Protein AF-A0A537AH79-F1 (afdb_monomer_lite)

Foldseek 3Di:
DDDDDDDDDDDDDDDDDDDDPDDDDDDDDDDDDDDDPDDDPPPPVVVVVVVVCLQPDDQAFPDWDKDWADWDKDFFDDDDDPVDPPDHGDIDTDDTKIKTKTAGPQAFPDADEAAAAPPDFLVLQAAFPVGGGGNRRLVSSVRHIYIRIGDHCQVVQLQVLLVDVPDQEEEAQLHLAAEDAVVLWDPAQLNDTHHHDHPSSLLSQQVHAYEYEYEDPQDPDQDPDSVSSSSVSSVVNLVSRQVRSVVSNHHYDYHYCVVVVHHDADSSCSRDPVVVVVVVVVVVVCVVSVNRHD

Radius of gyration: 27.21 Å; chains: 1; bounding box: 82×63×86 Å

Structure (mmCIF, N/CA/C/O backbone):
data_AF-A0A537AH79-F1
#
_entry.id   AF-A0A537AH79-F1
#
loop_
_atom_site.group_PDB
_atom_site.id
_atom_site.type_symbol
_atom_site.label_atom_id
_atom_site.label_alt_id
_atom_site.label_comp_id
_atom_site.label_asym_id
_atom_site.label_entity_id
_atom_site.label_seq_id
_atom_site.pdbx_PDB_ins_code
_atom_site.Cartn_x
_atom_site.Cartn_y
_atom_site.Cartn_z
_atom_site.occupancy
_atom_site.B_iso_or_equiv
_atom_site.auth_seq_id
_atom_site.auth_comp_id
_atom_site.auth_asym_id
_atom_site.auth_atom_id
_atom_site.pdbx_PDB_model_num
ATOM 1 N N . MET A 1 1 ? 52.117 -17.853 52.389 1.00 40.72 1 MET A N 1
ATOM 2 C CA . MET A 1 1 ? 51.030 -17.749 53.385 1.00 40.72 1 MET A CA 1
ATOM 3 C C . MET A 1 1 ? 49.789 -18.394 52.769 1.00 40.72 1 MET A C 1
ATOM 5 O O . MET A 1 1 ? 49.322 -17.914 51.754 1.00 40.72 1 MET A O 1
ATOM 9 N N . LYS A 1 2 ? 49.420 -19.566 53.304 1.00 35.53 2 LYS A N 1
ATOM 10 C CA . LYS A 1 2 ? 48.206 -20.398 53.140 1.00 35.53 2 LYS A CA 1
ATOM 11 C C . LYS A 1 2 ? 47.379 -20.344 51.831 1.00 35.53 2 LYS A C 1
ATOM 13 O O . LYS A 1 2 ? 46.556 -19.471 51.611 1.00 35.53 2 LYS A O 1
ATOM 18 N N . THR A 1 3 ? 47.569 -21.424 51.072 1.00 37.34 3 THR A N 1
ATOM 19 C CA . THR A 1 3 ? 46.638 -22.221 50.246 1.00 37.34 3 THR A CA 1
ATOM 20 C C . THR A 1 3 ? 45.149 -22.198 50.625 1.00 37.34 3 THR A C 1
ATOM 22 O O . THR A 1 3 ? 44.842 -22.332 51.808 1.00 37.34 3 THR A O 1
ATOM 25 N N . GLN A 1 4 ? 44.259 -22.292 49.623 1.00 33.06 4 GLN A N 1
ATOM 26 C CA . GLN A 1 4 ? 43.288 -23.400 49.520 1.00 33.06 4 GLN A CA 1
ATOM 27 C C . GLN A 1 4 ? 42.607 -23.470 48.138 1.00 33.06 4 GLN A C 1
ATOM 29 O O . GLN A 1 4 ? 41.953 -22.532 47.700 1.00 33.06 4 GLN A O 1
ATOM 34 N N . ALA A 1 5 ? 42.753 -24.629 47.492 1.00 40.84 5 ALA A N 1
ATOM 35 C CA . ALA A 1 5 ? 41.901 -25.125 46.418 1.00 40.84 5 ALA A CA 1
ATOM 36 C C . ALA A 1 5 ? 40.687 -25.859 47.018 1.00 40.84 5 ALA A C 1
ATOM 38 O O . ALA A 1 5 ? 40.823 -26.471 48.081 1.00 40.84 5 ALA A O 1
ATOM 39 N N . LYS A 1 6 ? 39.544 -25.863 46.320 1.00 33.12 6 LYS A N 1
ATOM 40 C CA . LYS A 1 6 ? 38.433 -26.812 46.523 1.00 33.12 6 LYS A CA 1
ATOM 41 C C . LYS A 1 6 ? 37.678 -27.088 45.200 1.00 33.12 6 LYS A C 1
ATOM 43 O O . LYS A 1 6 ? 37.819 -26.290 44.277 1.00 33.12 6 LYS A O 1
ATOM 48 N N . PRO A 1 7 ? 36.971 -28.233 45.091 1.00 41.91 7 PRO A N 1
ATOM 49 C CA . PRO A 1 7 ? 36.939 -29.075 43.889 1.00 41.91 7 PRO A CA 1
ATOM 50 C C . PRO A 1 7 ? 35.578 -29.144 43.164 1.00 41.91 7 PRO A C 1
ATOM 52 O O . PRO A 1 7 ? 34.571 -28.641 43.655 1.00 41.91 7 PRO A O 1
ATOM 55 N N . ASN A 1 8 ? 35.583 -29.838 42.017 1.00 39.75 8 ASN A N 1
ATOM 56 C CA . ASN A 1 8 ? 34.424 -30.319 41.251 1.00 39.75 8 ASN A CA 1
ATOM 57 C C . ASN A 1 8 ? 33.504 -31.260 42.056 1.00 39.75 8 ASN A C 1
ATOM 59 O O . ASN A 1 8 ? 34.002 -32.124 42.775 1.00 39.75 8 ASN A O 1
ATOM 63 N N . ALA A 1 9 ? 32.191 -31.159 41.817 1.00 33.62 9 ALA A N 1
ATOM 64 C CA . ALA A 1 9 ? 31.171 -32.212 41.958 1.00 33.62 9 ALA A CA 1
ATOM 65 C C . ALA A 1 9 ? 29.929 -31.744 41.166 1.00 33.62 9 ALA A C 1
ATOM 67 O O . ALA A 1 9 ? 29.438 -30.644 41.391 1.00 33.62 9 ALA A O 1
ATOM 68 N N . GLU A 1 10 ? 29.630 -32.353 40.022 1.00 31.19 10 GLU A N 1
ATOM 69 C CA . GLU A 1 10 ? 28.705 -33.483 39.827 1.00 31.19 10 GLU A CA 1
ATOM 70 C C . GLU A 1 10 ? 27.238 -33.078 39.619 1.00 31.19 10 GLU A C 1
ATOM 72 O O . GLU A 1 10 ? 26.646 -32.261 40.316 1.00 31.19 10 GLU A O 1
ATOM 77 N N . ASN A 1 11 ? 26.701 -33.685 38.569 1.00 38.31 11 ASN A N 1
ATOM 78 C CA . ASN A 1 11 ? 25.420 -33.485 37.926 1.00 38.31 11 ASN A CA 1
ATOM 79 C C . ASN A 1 11 ? 24.392 -34.447 38.546 1.00 38.31 11 ASN A C 1
ATOM 81 O O . ASN A 1 11 ? 24.652 -35.652 38.529 1.00 38.31 11 ASN A O 1
ATOM 85 N N . PRO A 1 12 ? 23.223 -33.993 39.025 1.00 33.44 12 PRO A N 1
ATOM 86 C CA . PRO A 1 12 ? 22.105 -34.884 39.273 1.00 33.44 12 PRO A CA 1
ATOM 87 C C . PRO A 1 12 ? 21.037 -34.722 38.190 1.00 33.44 12 PRO A C 1
ATOM 89 O O . PRO A 1 12 ? 20.344 -33.711 38.083 1.00 33.44 12 PRO A O 1
ATOM 92 N N . SER A 1 13 ? 20.891 -35.799 37.426 1.00 31.14 13 SER A N 1
ATOM 93 C CA . SER A 1 13 ? 19.677 -36.217 36.731 1.00 31.14 13 SER A CA 1
ATOM 94 C C . SER A 1 13 ? 18.391 -35.833 37.475 1.00 31.14 13 SER A C 1
ATOM 96 O O . SER A 1 13 ? 18.202 -36.238 38.623 1.00 31.14 13 SER A O 1
ATOM 98 N N . GLN A 1 14 ? 17.455 -35.169 36.797 1.00 33.34 14 GLN A N 1
ATOM 99 C CA . GLN A 1 14 ? 16.048 -35.182 37.197 1.00 33.34 14 GLN A CA 1
ATOM 100 C C . GLN A 1 14 ? 15.259 -36.035 36.206 1.00 33.34 14 GLN A C 1
ATOM 102 O O . GLN A 1 14 ? 15.030 -35.651 35.061 1.00 33.34 14 GLN A O 1
ATOM 107 N N . SER A 1 15 ? 14.883 -37.229 36.665 1.00 32.03 15 SER A N 1
ATOM 108 C CA . SER A 1 15 ? 13.872 -38.064 36.031 1.00 32.03 15 SER A CA 1
ATOM 109 C C . SER A 1 15 ? 12.476 -37.517 36.320 1.00 32.03 15 SER A C 1
ATOM 111 O O . SER A 1 15 ? 12.190 -37.051 37.421 1.00 32.03 15 SER A O 1
ATOM 113 N N . ALA A 1 16 ? 11.605 -37.657 35.328 1.00 30.44 16 ALA A N 1
ATOM 114 C CA . ALA A 1 16 ? 10.189 -37.338 35.350 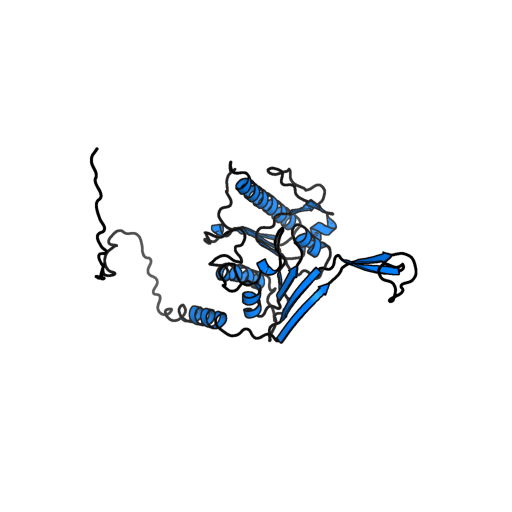1.00 30.44 16 ALA A CA 1
ATOM 115 C C . ALA A 1 16 ? 9.405 -37.955 36.527 1.00 30.44 16 ALA A C 1
ATOM 117 O O . ALA A 1 16 ? 9.601 -39.119 36.874 1.00 30.44 16 ALA A O 1
ATOM 118 N N . ALA A 1 17 ? 8.414 -37.212 37.029 1.00 31.06 17 ALA A N 1
ATOM 119 C CA . ALA A 1 17 ? 7.198 -37.777 37.607 1.00 31.06 17 ALA A CA 1
ATOM 120 C C . ALA A 1 17 ? 6.006 -36.825 37.388 1.00 31.06 17 ALA A C 1
ATOM 122 O O . ALA A 1 17 ? 6.066 -35.631 37.669 1.00 31.06 17 ALA A O 1
ATOM 123 N N . ASN A 1 18 ? 4.940 -37.398 36.835 1.00 31.20 18 ASN A N 1
ATOM 124 C CA . ASN A 1 18 ? 3.679 -36.797 36.411 1.00 31.20 18 ASN A CA 1
ATOM 125 C C . ASN A 1 18 ? 2.963 -35.973 37.496 1.00 31.20 18 ASN A C 1
ATOM 127 O O . ASN A 1 18 ? 2.709 -36.483 38.586 1.00 31.20 18 ASN A O 1
ATOM 131 N N . VAL A 1 19 ? 2.473 -34.780 37.139 1.00 32.94 19 VAL A N 1
ATOM 132 C CA . VAL A 1 19 ? 1.390 -34.102 37.873 1.00 32.94 19 VAL A CA 1
ATOM 133 C C . VAL A 1 19 ? 0.195 -33.934 36.934 1.00 32.94 19 VAL A C 1
ATOM 135 O O . VAL A 1 19 ? 0.298 -33.382 35.841 1.00 32.94 19 VAL A O 1
ATOM 138 N N . SER A 1 20 ? -0.929 -34.524 37.341 1.00 32.88 20 SER A N 1
ATOM 139 C CA . SER A 1 20 ? -2.109 -34.773 36.513 1.00 32.88 20 SER A CA 1
ATOM 140 C C . SER A 1 20 ? -2.986 -33.532 36.282 1.00 32.88 20 SER A C 1
ATOM 142 O O . SER A 1 20 ? -3.106 -32.668 37.148 1.00 32.88 20 SER A O 1
ATOM 144 N N . ARG A 1 21 ? -3.669 -33.503 35.128 1.00 37.28 21 ARG A N 1
ATOM 145 C CA . ARG A 1 21 ? -4.580 -32.455 34.614 1.00 37.28 21 ARG A CA 1
ATOM 146 C C . ARG A 1 21 ? -5.920 -32.300 35.366 1.00 37.28 21 ARG A C 1
ATOM 148 O O . ARG A 1 21 ? -6.952 -32.070 34.738 1.00 37.28 21 ARG A O 1
ATOM 155 N N . ARG A 1 22 ? -5.970 -32.426 36.691 1.00 34.22 22 ARG A N 1
ATOM 156 C CA . ARG A 1 22 ? -7.221 -32.209 37.442 1.00 34.22 22 ARG A CA 1
ATOM 157 C C . ARG A 1 22 ? -6.976 -31.437 38.726 1.00 34.22 22 ARG A C 1
ATOM 159 O O . ARG A 1 22 ? -6.442 -31.988 39.678 1.00 34.22 22 ARG A O 1
ATOM 166 N N . GLY A 1 23 ? -7.470 -30.202 38.756 1.00 31.69 23 GLY A N 1
ATOM 167 C CA . GLY A 1 23 ? -7.763 -29.517 40.009 1.00 31.69 23 GLY A CA 1
ATOM 168 C C . GLY A 1 23 ? -7.486 -28.024 39.996 1.00 31.69 23 GLY A C 1
ATOM 169 O O . GLY A 1 23 ? -6.555 -27.599 40.661 1.00 31.69 23 GLY A O 1
ATOM 170 N N . PHE A 1 24 ? -8.320 -27.236 39.312 1.00 28.02 24 PHE A N 1
ATOM 171 C CA . PHE A 1 24 ? -8.737 -25.936 39.846 1.00 28.02 24 PHE A CA 1
ATOM 172 C C . PHE A 1 24 ? -9.956 -25.420 39.076 1.00 28.02 24 PHE A C 1
ATOM 174 O O . PHE A 1 24 ? -9.828 -25.096 37.902 1.00 28.02 24 PHE A O 1
ATOM 181 N N . LEU A 1 25 ? -11.128 -25.424 39.721 1.00 28.59 25 LEU A N 1
ATOM 182 C CA . LEU A 1 25 ? -12.192 -24.408 39.649 1.00 28.59 25 LEU A CA 1
ATOM 183 C C . LEU A 1 25 ? -13.487 -24.991 40.234 1.00 28.59 25 LEU A C 1
ATOM 185 O O . LEU A 1 25 ? -14.174 -25.796 39.609 1.00 28.59 25 LEU A O 1
ATOM 189 N N . ALA A 1 26 ? -13.818 -24.552 41.447 1.00 27.95 26 ALA A N 1
ATOM 190 C CA . ALA A 1 26 ? -15.149 -24.661 42.021 1.00 27.95 26 ALA A CA 1
ATOM 191 C C . ALA A 1 26 ? -15.551 -23.290 42.584 1.00 27.95 26 ALA A C 1
ATOM 193 O O . ALA A 1 26 ? -14.798 -22.711 43.363 1.00 27.95 26 ALA A O 1
ATOM 194 N N . THR A 1 27 ? -16.766 -22.856 42.208 1.00 26.67 27 THR A N 1
ATOM 195 C CA . THR A 1 27 ? -17.640 -21.818 42.813 1.00 26.67 27 THR A CA 1
ATOM 196 C C . THR A 1 27 ? -17.126 -20.369 42.800 1.00 26.67 27 THR A C 1
ATOM 198 O O . THR A 1 27 ? -16.025 -20.103 43.247 1.00 26.67 27 THR A O 1
ATOM 201 N N . ALA A 1 28 ? -17.844 -19.346 42.328 1.00 26.83 28 ALA A N 1
ATOM 202 C CA . ALA A 1 28 ? -19.275 -19.096 42.083 1.00 26.83 28 ALA A CA 1
ATOM 203 C C . ALA A 1 28 ? -19.392 -18.097 40.898 1.00 26.83 28 ALA A C 1
ATOM 205 O O . ALA A 1 28 ? -18.427 -17.402 40.617 1.00 26.83 28 ALA A O 1
ATOM 206 N N . GLY A 1 29 ? -20.456 -17.919 40.116 1.00 26.03 29 GLY A N 1
ATOM 207 C CA . GLY A 1 29 ? -21.884 -18.206 40.212 1.00 26.03 29 GLY A CA 1
ATOM 208 C C . GLY A 1 29 ? -22.587 -17.020 39.524 1.00 26.03 29 GLY A C 1
ATOM 209 O O . GLY A 1 29 ? -22.443 -15.899 39.995 1.00 26.03 29 GLY A O 1
ATOM 210 N N . GLY A 1 30 ? -23.288 -17.228 38.399 1.00 26.75 30 GLY A N 1
ATOM 211 C CA . GLY A 1 30 ? -24.015 -16.137 37.728 1.00 26.75 30 GLY A CA 1
ATOM 212 C C . GLY A 1 30 ? -24.501 -16.418 36.301 1.00 26.75 30 GLY A C 1
ATOM 213 O O . GLY A 1 30 ? -23.845 -16.031 35.348 1.00 26.75 30 GLY A O 1
ATOM 214 N N . VAL A 1 31 ? -25.691 -17.025 36.205 1.00 26.00 31 VAL A N 1
ATOM 215 C CA . VAL A 1 31 ? -26.658 -17.020 35.080 1.00 26.00 31 VAL A CA 1
ATOM 216 C C . VAL A 1 31 ? -26.243 -17.709 33.767 1.00 26.00 31 VAL A C 1
ATOM 218 O O . VAL A 1 31 ? -25.659 -17.116 32.868 1.00 26.00 31 VAL A O 1
ATOM 221 N N . ALA A 1 32 ? -26.694 -18.958 33.613 1.00 25.09 32 ALA A N 1
ATOM 222 C CA . ALA A 1 32 ? -26.842 -19.623 32.322 1.00 25.09 32 ALA A CA 1
ATOM 223 C C . ALA A 1 32 ? -28.297 -19.486 31.843 1.00 25.09 32 ALA A C 1
ATOM 225 O O . ALA A 1 32 ? -29.216 -19.972 32.502 1.00 25.09 32 ALA A O 1
ATOM 226 N N . VAL A 1 33 ? -28.505 -18.855 30.686 1.00 28.09 33 VAL A N 1
ATOM 227 C CA . VAL A 1 33 ? -29.720 -19.036 29.882 1.00 28.09 33 VAL A CA 1
ATOM 228 C C . VAL A 1 33 ? -29.445 -20.212 28.952 1.00 28.09 33 VAL A C 1
ATOM 230 O O . VAL A 1 33 ? -28.621 -20.119 28.046 1.00 28.09 33 VAL A O 1
ATOM 233 N N . ALA A 1 34 ? -30.089 -21.345 29.216 1.00 27.34 34 ALA A N 1
ATOM 234 C CA . ALA A 1 34 ? -30.014 -22.522 28.365 1.00 27.34 34 ALA A CA 1
ATOM 235 C C . ALA A 1 34 ? -31.011 -22.380 27.206 1.00 27.34 34 ALA A C 1
ATOM 237 O O . ALA A 1 34 ? -32.221 -22.412 27.418 1.00 27.34 34 ALA A O 1
ATOM 238 N N . MET A 1 35 ? -30.502 -22.258 25.980 1.00 31.23 35 MET A N 1
ATOM 239 C CA . MET A 1 35 ? -31.239 -22.656 24.778 1.00 31.23 35 MET A CA 1
ATOM 240 C C . MET A 1 35 ? -30.766 -24.056 24.368 1.00 31.23 35 MET A C 1
ATOM 242 O O . MET A 1 35 ? -29.567 -24.336 24.469 1.00 31.23 35 MET A O 1
ATOM 246 N N . PRO A 1 36 ? -31.657 -24.962 23.933 1.00 32.47 36 PRO A N 1
ATOM 247 C CA . PRO A 1 36 ? -31.259 -26.307 23.556 1.00 32.47 36 PRO A CA 1
ATOM 248 C C . PRO A 1 36 ? -30.534 -26.252 22.206 1.00 32.47 36 PRO A C 1
ATOM 250 O O . PRO A 1 36 ? -31.161 -26.252 21.153 1.00 32.47 36 PRO A O 1
ATOM 253 N N . PHE A 1 37 ? -29.201 -26.222 22.226 1.00 31.09 37 PHE A N 1
ATOM 254 C CA . PHE A 1 37 ? -28.401 -26.552 21.048 1.00 31.09 37 PHE A CA 1
ATOM 255 C C . PHE A 1 37 ? -28.420 -28.072 20.858 1.00 31.09 37 PHE A C 1
ATOM 257 O O . PHE A 1 37 ? -27.568 -28.805 21.361 1.00 31.09 37 PHE A O 1
ATOM 264 N N . VAL A 1 38 ? -29.426 -28.554 20.132 1.00 38.38 38 VAL A N 1
ATOM 265 C CA . VAL A 1 38 ? -29.338 -29.826 19.415 1.00 38.38 38 VAL A CA 1
ATOM 266 C C . VAL A 1 38 ? -28.754 -29.505 18.041 1.00 38.38 38 VAL A C 1
ATOM 268 O O . VAL A 1 38 ? -29.394 -28.832 17.244 1.00 38.38 38 VAL A O 1
ATOM 271 N N . GLY A 1 39 ? -27.537 -29.989 17.783 1.00 37.69 39 GLY A N 1
ATOM 272 C CA . GLY A 1 39 ? -26.979 -30.086 16.431 1.00 37.69 39 GLY A CA 1
ATOM 273 C C . GLY A 1 39 ? -26.038 -28.962 15.994 1.00 37.69 39 GLY A C 1
ATOM 274 O O . GLY A 1 39 ? -26.346 -28.239 15.061 1.00 37.69 39 GLY A O 1
ATOM 275 N N . MET A 1 40 ? -24.854 -28.854 16.604 1.00 36.75 40 MET A N 1
ATOM 276 C CA . MET A 1 40 ? -23.679 -28.272 15.932 1.00 36.75 40 MET A CA 1
ATOM 277 C C . MET A 1 40 ? -22.401 -28.699 16.666 1.00 36.75 40 MET A C 1
ATOM 279 O O . MET A 1 40 ? -21.827 -27.957 17.456 1.00 36.75 40 MET A O 1
ATOM 283 N N . ARG A 1 41 ? -21.981 -29.954 16.481 1.00 37.53 41 ARG A N 1
ATOM 284 C CA . ARG A 1 41 ? -20.663 -30.427 16.947 1.00 37.53 41 ARG A CA 1
ATOM 285 C C . ARG A 1 41 ? -19.730 -30.886 15.827 1.00 37.53 41 ARG A C 1
ATOM 287 O O . ARG A 1 41 ? -18.560 -31.103 16.106 1.00 37.53 41 ARG A O 1
ATOM 294 N N . ASP A 1 42 ? -20.202 -30.880 14.582 1.00 36.34 42 ASP A N 1
ATOM 295 C CA . ASP A 1 42 ? -19.412 -31.324 13.426 1.00 36.34 42 ASP A CA 1
ATOM 296 C C . ASP A 1 42 ? -18.896 -30.171 12.537 1.00 36.34 42 ASP A C 1
ATOM 298 O O . ASP A 1 42 ? -18.171 -30.414 11.581 1.00 36.34 42 ASP A O 1
ATOM 302 N N . GLY A 1 43 ? -19.212 -28.905 12.852 1.00 32.88 43 GLY A N 1
ATOM 303 C CA . GLY A 1 43 ? -18.808 -27.748 12.032 1.00 32.88 43 GLY A CA 1
ATOM 304 C C . GLY A 1 43 ? -17.385 -27.232 12.292 1.00 32.88 43 GLY A C 1
ATOM 305 O O . GLY A 1 43 ? -16.641 -26.977 11.354 1.00 32.88 43 GLY A O 1
ATOM 306 N N . LEU A 1 44 ? -16.967 -27.144 13.559 1.00 36.28 44 LEU A N 1
ATOM 307 C CA . LEU A 1 44 ? -15.731 -26.438 13.950 1.00 36.28 44 LEU A CA 1
ATOM 308 C C . LEU A 1 44 ? -14.431 -27.229 13.704 1.00 36.28 44 LEU A C 1
ATOM 310 O O . LEU A 1 44 ? -13.343 -26.659 13.723 1.00 36.28 44 LEU A O 1
ATOM 314 N N . ALA A 1 45 ? -14.522 -28.542 13.485 1.00 37.06 45 ALA A N 1
ATOM 315 C CA . ALA A 1 45 ? -13.358 -29.375 13.179 1.00 37.06 45 ALA A CA 1
ATOM 316 C C . ALA A 1 45 ? -13.059 -29.456 11.670 1.00 37.06 45 ALA A C 1
ATOM 318 O O . ALA A 1 45 ? -11.936 -29.779 11.298 1.00 37.06 45 ALA A O 1
ATOM 319 N N . SER A 1 46 ? -14.039 -29.168 10.803 1.00 34.31 46 SER A N 1
ATOM 320 C CA . SER A 1 46 ? -13.886 -29.323 9.347 1.00 34.31 46 SER A CA 1
ATOM 321 C C . SER A 1 46 ? -13.248 -28.113 8.655 1.00 34.31 46 SER A C 1
ATOM 323 O O . SER A 1 46 ? -12.553 -28.292 7.658 1.00 34.31 46 SER A O 1
ATOM 325 N N . GLU A 1 47 ? -13.420 -26.902 9.198 1.00 40.75 47 GLU A N 1
ATOM 326 C CA . GLU A 1 47 ? -12.784 -25.688 8.659 1.00 40.75 47 GLU A CA 1
ATOM 327 C C . GLU A 1 47 ? -11.267 -25.690 8.912 1.00 40.75 47 GLU A C 1
ATOM 329 O O . GLU A 1 47 ? -10.495 -25.513 7.973 1.00 40.75 47 GLU A O 1
ATOM 334 N N . ASN A 1 48 ? -10.832 -26.045 10.129 1.00 43.22 48 ASN A N 1
ATOM 335 C CA . ASN A 1 48 ? -9.410 -26.081 10.504 1.00 43.22 48 ASN A CA 1
ATOM 336 C C . ASN A 1 48 ? -8.585 -27.114 9.707 1.00 43.22 48 ASN A C 1
ATOM 338 O O . ASN A 1 48 ? -7.439 -26.858 9.355 1.00 43.22 48 ASN A O 1
ATOM 342 N N . LEU A 1 49 ? -9.159 -28.278 9.373 1.00 42.94 49 LEU A N 1
ATOM 343 C CA . LEU A 1 49 ? -8.450 -29.302 8.589 1.00 42.94 49 LEU A CA 1
ATOM 344 C C . LEU A 1 49 ? -8.227 -28.884 7.127 1.00 42.94 49 LEU A C 1
ATOM 346 O O . LEU A 1 49 ? -7.259 -29.323 6.507 1.00 42.94 49 LEU A O 1
ATOM 350 N N . ASN A 1 50 ? -9.114 -28.053 6.573 1.00 50.69 50 ASN A N 1
ATOM 351 C CA . ASN A 1 50 ? -9.000 -27.567 5.199 1.00 50.69 50 ASN A CA 1
ATOM 352 C C . ASN A 1 50 ? -8.004 -26.407 5.072 1.00 50.69 50 ASN A C 1
ATOM 354 O O . ASN A 1 50 ? -7.345 -26.306 4.038 1.00 50.69 50 ASN A O 1
ATOM 358 N N . GLU A 1 51 ? -7.862 -25.561 6.096 1.00 52.22 51 GLU A N 1
ATOM 359 C CA . GLU A 1 51 ? -6.847 -24.498 6.121 1.00 52.22 51 GLU A CA 1
ATOM 360 C C . GLU A 1 51 ? -5.429 -25.069 6.265 1.00 52.22 51 GLU A C 1
ATOM 362 O O . GLU A 1 51 ? -4.589 -24.801 5.402 1.00 52.22 51 GLU A O 1
ATOM 367 N N . ASP A 1 52 ? -5.193 -25.965 7.231 1.00 51.78 52 ASP A N 1
ATOM 368 C CA . ASP A 1 52 ? -3.891 -26.634 7.424 1.00 51.78 52 ASP A CA 1
ATOM 369 C C . ASP A 1 52 ? -3.452 -27.437 6.179 1.00 51.78 52 ASP A C 1
ATOM 371 O O . ASP A 1 52 ? -2.276 -27.462 5.789 1.00 51.78 52 ASP A O 1
ATOM 375 N N . ALA A 1 53 ? -4.403 -28.090 5.499 1.00 54.91 53 ALA A N 1
ATOM 376 C CA . ALA A 1 53 ? -4.136 -28.808 4.253 1.00 54.91 53 ALA A CA 1
ATOM 377 C C . ALA A 1 53 ? -3.779 -27.859 3.094 1.00 54.91 53 ALA A C 1
ATOM 379 O O . ALA A 1 53 ? -2.975 -28.211 2.227 1.00 54.91 53 ALA A O 1
ATOM 380 N N . ARG A 1 54 ? -4.348 -26.648 3.068 1.00 60.84 54 ARG A N 1
ATOM 381 C CA . ARG A 1 54 ? -4.093 -25.647 2.021 1.00 60.84 54 ARG A CA 1
ATOM 382 C C . ARG A 1 54 ? -2.770 -24.911 2.236 1.00 60.84 54 ARG A C 1
ATOM 384 O O . ARG A 1 54 ? -2.112 -24.576 1.248 1.00 60.84 54 ARG A O 1
ATOM 391 N N . GLU A 1 55 ? -2.351 -24.716 3.485 1.00 64.81 55 GLU A N 1
ATOM 392 C CA . GLU A 1 55 ? -1.027 -24.177 3.832 1.00 64.81 55 GLU A CA 1
ATOM 393 C C . GLU A 1 55 ? 0.108 -25.166 3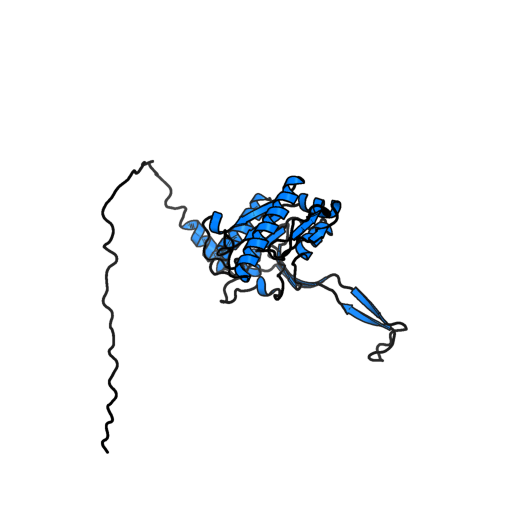.525 1.00 64.81 55 GLU A C 1
ATOM 395 O O . GLU A 1 55 ? 1.174 -24.767 3.059 1.00 64.81 55 GLU A O 1
ATOM 400 N N . SER A 1 56 ? -0.131 -26.470 3.690 1.00 70.62 56 SER A N 1
ATOM 401 C CA . SER A 1 56 ? 0.874 -27.517 3.433 1.00 70.62 56 SER A CA 1
ATOM 402 C C . SER A 1 56 ? 0.923 -28.030 1.983 1.00 70.62 56 SER A C 1
ATOM 404 O O . SER A 1 56 ? 1.890 -28.692 1.596 1.00 70.62 56 SER A O 1
ATOM 406 N N . ALA A 1 57 ? -0.078 -27.719 1.153 1.00 83.81 57 ALA A N 1
ATOM 407 C CA . ALA A 1 57 ? -0.118 -28.144 -0.247 1.00 83.81 57 ALA A CA 1
ATOM 408 C C . ALA A 1 57 ? 0.989 -27.488 -1.107 1.00 83.81 57 ALA A C 1
ATOM 410 O O . ALA A 1 57 ? 1.422 -26.367 -0.822 1.00 83.81 57 ALA A O 1
ATOM 411 N N . PRO A 1 58 ? 1.433 -28.117 -2.211 1.00 91.31 58 PRO A N 1
ATOM 412 C CA . PRO A 1 58 ? 2.287 -27.451 -3.192 1.00 91.31 58 PRO A CA 1
ATOM 413 C C . PRO A 1 58 ? 1.607 -26.222 -3.816 1.00 91.31 58 PRO A C 1
ATOM 415 O O . PRO A 1 58 ? 0.420 -26.249 -4.137 1.00 91.31 58 PRO A O 1
ATOM 418 N N . LEU A 1 59 ? 2.380 -25.161 -4.048 1.00 92.81 59 LEU A N 1
ATOM 419 C CA . LEU A 1 59 ? 1.940 -23.960 -4.760 1.00 92.81 59 LEU A CA 1
ATOM 420 C C . LEU A 1 59 ? 2.020 -24.180 -6.278 1.00 92.81 59 LEU A C 1
ATOM 422 O O . LEU A 1 59 ? 3.110 -24.260 -6.845 1.00 92.81 59 LEU A O 1
ATOM 426 N N . ALA A 1 60 ? 0.867 -24.278 -6.940 1.00 93.44 60 ALA A N 1
ATOM 427 C CA . ALA A 1 60 ? 0.789 -24.400 -8.393 1.00 93.44 60 ALA A CA 1
ATOM 428 C C . ALA A 1 60 ? 0.770 -23.015 -9.062 1.00 93.44 60 ALA A C 1
ATOM 430 O O . ALA A 1 60 ? -0.105 -22.193 -8.796 1.00 93.44 60 ALA A O 1
ATOM 431 N N . ILE A 1 61 ? 1.731 -22.769 -9.954 1.00 98.06 61 ILE A N 1
ATOM 432 C CA . ILE A 1 61 ? 1.949 -21.465 -10.590 1.00 98.06 61 ILE A CA 1
ATOM 433 C C . ILE A 1 61 ? 1.793 -21.616 -12.101 1.00 98.06 61 ILE A C 1
ATOM 435 O O . ILE A 1 61 ? 2.567 -22.334 -12.733 1.00 98.06 61 ILE A O 1
ATOM 439 N N . ALA A 1 62 ? 0.816 -20.920 -12.686 1.00 98.31 62 ALA A N 1
ATOM 440 C CA . ALA A 1 62 ? 0.616 -20.894 -14.135 1.00 98.31 62 ALA A CA 1
ATOM 441 C C . ALA A 1 62 ? 1.740 -20.133 -14.842 1.00 98.31 62 ALA A C 1
ATOM 443 O O . ALA A 1 62 ? 2.222 -20.543 -15.898 1.00 98.31 62 ALA A O 1
ATOM 444 N N . ARG A 1 63 ? 2.144 -18.992 -14.271 1.00 98.56 63 ARG A N 1
ATOM 445 C CA . ARG A 1 63 ? 3.190 -18.137 -14.835 1.00 98.56 63 ARG A CA 1
ATOM 446 C C . ARG A 1 63 ? 3.907 -17.368 -13.738 1.00 98.56 63 ARG A C 1
ATOM 448 O O . ARG A 1 63 ? 3.277 -16.873 -12.810 1.00 98.56 63 ARG A O 1
ATOM 455 N N . GLN A 1 64 ? 5.214 -17.206 -13.885 1.00 98.75 64 GLN A N 1
ATOM 456 C CA . GLN A 1 64 ? 6.017 -16.341 -13.028 1.00 98.75 64 GLN A CA 1
ATOM 457 C C . GLN A 1 64 ? 7.134 -15.680 -13.822 1.00 98.75 64 GLN A C 1
ATOM 459 O O . GLN A 1 64 ? 7.537 -16.182 -14.873 1.00 98.75 64 GLN A O 1
ATOM 464 N N . GLY A 1 65 ? 7.639 -14.566 -13.310 1.00 98.56 65 GLY A N 1
ATOM 465 C CA . GLY A 1 65 ? 8.764 -13.861 -13.905 1.00 98.56 65 GLY A CA 1
ATOM 466 C C . GLY A 1 65 ? 8.995 -12.511 -13.248 1.00 98.56 65 GLY A C 1
ATOM 467 O O . GLY A 1 65 ? 8.462 -12.219 -12.177 1.00 98.56 65 GLY A O 1
ATOM 468 N N . SER A 1 66 ? 9.778 -11.675 -13.915 1.00 98.44 66 SER A N 1
ATOM 469 C CA . SER A 1 66 ? 10.016 -10.300 -13.502 1.00 98.44 66 SER A CA 1
ATOM 470 C C . SER A 1 66 ? 10.175 -9.379 -14.706 1.00 98.44 66 SER A C 1
ATOM 472 O O . SER A 1 66 ? 10.447 -9.829 -15.821 1.00 98.44 66 SER A O 1
ATOM 474 N N . PHE A 1 67 ? 9.955 -8.087 -14.487 1.00 97.38 67 PHE A N 1
ATOM 475 C CA . PHE A 1 67 ? 10.160 -7.044 -15.487 1.00 97.38 67 PHE A CA 1
ATOM 476 C C . PHE A 1 67 ? 10.448 -5.697 -14.818 1.00 97.38 67 PHE A C 1
ATOM 478 O O . PHE A 1 67 ? 10.127 -5.477 -13.649 1.00 97.38 67 PHE A O 1
ATOM 485 N N . ALA A 1 68 ? 11.046 -4.787 -15.585 1.00 95.75 68 ALA A N 1
ATOM 486 C CA . ALA A 1 68 ? 11.126 -3.372 -15.251 1.00 95.75 68 ALA A CA 1
ATOM 487 C C . ALA A 1 68 ? 9.979 -2.619 -15.946 1.00 95.75 68 ALA A C 1
ATOM 489 O O . ALA A 1 68 ? 9.635 -2.937 -17.086 1.00 95.75 68 ALA A O 1
ATOM 490 N N . SER A 1 69 ? 9.386 -1.636 -15.271 1.00 92.19 69 SER A N 1
ATOM 491 C CA . SER A 1 69 ? 8.292 -0.815 -15.798 1.00 92.19 69 SER A CA 1
ATOM 492 C C . SER A 1 69 ? 8.539 0.669 -15.551 1.00 92.19 69 SER A C 1
ATOM 494 O O . SER A 1 69 ? 9.073 1.062 -14.513 1.00 92.19 69 SER A O 1
ATOM 496 N N . GLY A 1 70 ? 8.127 1.500 -16.507 1.00 92.06 70 GLY A N 1
ATOM 497 C CA . GLY A 1 70 ? 8.404 2.932 -16.496 1.00 92.06 70 GLY A CA 1
ATOM 498 C C . GLY A 1 70 ? 9.885 3.232 -16.727 1.00 92.06 70 GLY A C 1
ATOM 499 O O . GLY A 1 70 ? 10.562 2.539 -17.485 1.00 92.06 70 GLY A O 1
ATOM 500 N N . GLY A 1 71 ? 10.373 4.272 -16.061 1.00 92.19 71 GLY A N 1
ATOM 501 C CA . GLY A 1 71 ? 11.740 4.752 -16.201 1.00 92.19 71 GLY A CA 1
ATOM 502 C C . GLY A 1 71 ? 11.919 5.858 -17.232 1.00 92.19 71 GLY A C 1
ATOM 503 O O . GLY A 1 71 ? 11.020 6.190 -18.007 1.00 92.19 71 GLY A O 1
ATOM 504 N N . SER A 1 72 ? 13.104 6.452 -17.194 1.00 94.81 72 SER A N 1
ATOM 505 C CA . SER A 1 72 ? 13.537 7.538 -18.063 1.00 94.81 72 SER A CA 1
ATOM 506 C C . SER A 1 72 ? 14.797 7.126 -18.824 1.00 94.81 72 SER A C 1
ATOM 508 O O . SER A 1 72 ? 15.554 6.246 -18.397 1.00 94.81 72 SER A O 1
ATOM 510 N N . VAL A 1 73 ? 15.010 7.750 -19.985 1.00 95.94 73 VAL A N 1
ATOM 511 C CA . VAL A 1 73 ? 16.227 7.568 -20.778 1.00 95.94 73 VAL A CA 1
ATOM 512 C C . VAL A 1 73 ? 16.880 8.923 -20.980 1.00 95.94 73 VAL A C 1
ATOM 514 O O . VAL A 1 73 ? 16.311 9.806 -21.624 1.00 95.94 73 VAL A O 1
ATOM 517 N N . LEU A 1 74 ? 18.088 9.082 -20.447 1.00 94.31 74 LEU A N 1
ATOM 518 C CA . LEU A 1 74 ? 18.936 10.234 -20.736 1.00 94.31 74 LEU A CA 1
ATOM 519 C C . LEU A 1 74 ? 19.869 9.880 -21.889 1.00 94.31 74 LEU A C 1
ATOM 521 O O . LEU A 1 74 ? 20.449 8.799 -21.897 1.00 94.31 74 LEU A O 1
ATOM 525 N N . THR A 1 75 ? 20.018 10.788 -22.852 1.00 95.50 75 THR A N 1
ATOM 526 C CA . THR A 1 75 ? 20.885 10.593 -24.023 1.00 95.50 75 THR A CA 1
ATOM 527 C C . THR A 1 75 ? 21.940 11.690 -24.066 1.00 95.50 75 THR A C 1
ATOM 529 O O . THR A 1 75 ? 21.596 12.873 -24.007 1.00 95.50 75 THR A O 1
ATOM 532 N N . SER A 1 76 ? 23.220 11.322 -24.160 1.00 94.12 76 SER A N 1
ATOM 533 C CA . SER A 1 76 ? 24.294 12.300 -24.342 1.00 94.12 76 SER A CA 1
ATOM 534 C C . SER A 1 76 ? 24.316 12.827 -25.786 1.00 94.12 76 SER A C 1
ATOM 536 O O . SER A 1 76 ? 23.978 12.088 -26.712 1.00 94.12 76 SER A O 1
ATOM 538 N N . PRO A 1 77 ? 24.703 14.093 -26.027 1.00 96.00 77 PRO A N 1
ATOM 539 C CA . PRO A 1 77 ? 24.762 14.636 -27.382 1.00 96.00 77 PRO A CA 1
ATOM 540 C C . PRO A 1 77 ? 25.701 13.855 -28.317 1.00 96.00 77 PRO A C 1
ATOM 542 O O . PRO A 1 77 ? 26.727 13.321 -27.892 1.00 96.00 77 PRO A O 1
ATOM 545 N N . GLY A 1 78 ? 25.378 13.861 -29.613 1.00 95.25 78 GLY A N 1
ATOM 546 C CA . GLY A 1 78 ? 26.181 13.273 -30.690 1.00 95.25 78 GLY A CA 1
ATOM 547 C C . GLY A 1 78 ? 25.688 11.898 -31.154 1.00 95.25 78 GLY A C 1
ATOM 548 O O . GLY A 1 78 ? 24.543 11.526 -30.914 1.00 95.25 78 GLY A O 1
ATOM 549 N N . THR A 1 79 ? 26.532 11.163 -31.881 1.00 95.38 79 THR A N 1
ATOM 550 C CA . THR A 1 79 ? 26.152 9.904 -32.544 1.00 95.38 79 THR A CA 1
ATOM 551 C C . THR A 1 79 ? 26.786 8.715 -31.838 1.00 95.38 79 THR A C 1
ATOM 553 O O . THR A 1 79 ? 28.007 8.660 -31.696 1.00 95.38 79 THR A O 1
ATOM 556 N N . PHE A 1 80 ? 25.949 7.758 -31.434 1.00 95.12 80 PHE A N 1
ATOM 557 C CA . PHE A 1 80 ? 26.386 6.533 -30.776 1.00 95.12 80 PHE A CA 1
ATOM 558 C C . PHE A 1 80 ? 27.340 5.729 -31.663 1.00 95.12 80 PHE A C 1
ATOM 560 O O . PHE A 1 80 ? 27.052 5.467 -32.833 1.00 95.12 80 PHE A O 1
ATOM 567 N N . ASN A 1 81 ? 28.454 5.292 -31.079 1.00 93.25 81 ASN A N 1
ATOM 568 C CA . ASN A 1 81 ? 29.377 4.348 -31.691 1.00 93.25 81 ASN A CA 1
ATOM 569 C C . ASN A 1 81 ? 29.572 3.155 -30.737 1.00 93.25 81 ASN A C 1
ATOM 571 O O . ASN A 1 81 ? 30.189 3.334 -29.684 1.00 93.25 81 ASN A O 1
ATOM 575 N N . PRO A 1 82 ? 29.103 1.941 -31.092 1.00 92.12 82 PRO A N 1
ATOM 576 C CA . PRO A 1 82 ? 29.170 0.773 -30.208 1.00 92.12 82 PRO A CA 1
ATOM 577 C C . PRO A 1 82 ? 30.600 0.296 -29.926 1.00 92.12 82 PRO A C 1
ATOM 579 O O . PRO A 1 82 ? 30.809 -0.501 -29.015 1.00 92.12 82 PRO A O 1
ATOM 582 N N . PHE A 1 83 ? 31.590 0.773 -30.684 1.00 94.12 83 PHE A N 1
ATOM 583 C CA . PHE A 1 83 ? 32.996 0.411 -30.514 1.00 94.12 83 PHE A CA 1
ATOM 584 C C . PHE A 1 83 ? 33.774 1.387 -29.615 1.00 94.12 83 PHE A C 1
ATOM 586 O O . PHE A 1 83 ? 34.960 1.172 -29.375 1.00 94.12 83 PHE A O 1
ATOM 593 N N . VAL A 1 84 ? 33.138 2.455 -29.112 1.00 88.56 84 VAL A N 1
ATOM 594 C CA . VAL A 1 84 ? 33.771 3.461 -28.243 1.00 88.56 84 VAL A CA 1
ATOM 595 C C . VAL A 1 84 ? 33.064 3.502 -26.890 1.00 88.56 84 VAL A C 1
ATOM 597 O O . VAL A 1 84 ? 31.944 3.999 -26.770 1.00 88.56 84 VAL A O 1
ATOM 600 N N . ASN A 1 85 ? 33.739 3.015 -25.847 1.00 88.31 85 ASN A N 1
ATOM 601 C CA . ASN A 1 85 ? 33.223 3.071 -24.481 1.00 88.31 85 ASN A CA 1
ATOM 602 C C . ASN A 1 85 ? 33.238 4.524 -23.962 1.00 88.31 85 ASN A C 1
ATOM 604 O O . ASN A 1 85 ? 34.269 5.192 -24.034 1.00 88.31 85 ASN A O 1
ATOM 608 N N . GLY A 1 86 ? 32.097 5.021 -23.471 1.00 85.94 86 GLY A N 1
ATOM 609 C CA . GLY A 1 86 ? 31.961 6.388 -22.944 1.00 85.94 86 GLY A CA 1
ATOM 610 C C . GLY A 1 86 ? 31.947 7.509 -23.997 1.00 85.94 86 GLY A C 1
ATOM 611 O O . GLY A 1 86 ? 32.173 8.664 -23.650 1.00 85.94 86 GLY A O 1
ATOM 612 N N . GLY A 1 87 ? 31.714 7.184 -25.276 1.00 88.62 87 GLY A N 1
ATOM 613 C CA . GLY A 1 87 ? 31.644 8.162 -26.373 1.00 88.62 87 GLY A CA 1
ATOM 614 C C . GLY A 1 87 ? 30.381 9.052 -26.387 1.00 88.62 87 GLY A C 1
ATOM 615 O O . GLY A 1 87 ? 29.559 8.993 -25.475 1.00 88.62 87 GLY A O 1
ATOM 616 N N . PRO A 1 88 ? 30.193 9.889 -27.422 1.00 93.12 88 PRO A N 1
ATOM 617 C CA . PRO A 1 88 ? 28.947 10.632 -27.638 1.00 93.12 88 PRO A CA 1
ATOM 618 C C . PRO A 1 88 ? 27.761 9.708 -27.980 1.00 93.12 88 PRO A C 1
ATOM 620 O O . PRO A 1 88 ? 27.955 8.565 -28.397 1.00 93.12 88 PRO A O 1
ATOM 623 N N . GLY A 1 89 ? 26.530 10.205 -27.828 1.00 94.81 89 GLY A N 1
ATOM 624 C CA . GLY A 1 89 ? 25.302 9.466 -28.159 1.00 94.81 89 GLY A CA 1
ATOM 625 C C . GLY A 1 89 ? 24.958 8.294 -27.227 1.00 94.81 89 GLY A C 1
ATOM 626 O O . GLY A 1 89 ? 24.166 7.435 -27.601 1.00 94.81 89 GLY A O 1
ATOM 627 N N . GLN A 1 90 ? 25.566 8.216 -26.043 1.00 94.19 90 GLN A N 1
ATOM 628 C CA . GLN A 1 90 ? 25.324 7.154 -25.057 1.00 94.19 90 GLN A CA 1
ATOM 629 C C . GLN A 1 90 ? 23.979 7.351 -24.363 1.00 94.19 90 GLN A C 1
ATOM 631 O O . GLN A 1 90 ? 23.555 8.489 -24.142 1.00 94.19 90 GLN A O 1
ATOM 636 N N . THR A 1 91 ? 23.341 6.253 -23.961 1.00 94.50 91 THR A N 1
ATOM 637 C CA . THR A 1 91 ? 22.076 6.288 -23.222 1.00 94.50 91 THR A CA 1
ATOM 638 C C . THR A 1 91 ? 22.221 5.738 -21.806 1.00 94.50 91 THR A C 1
ATOM 640 O O . THR A 1 91 ? 22.939 4.771 -21.557 1.00 94.50 91 THR A O 1
ATOM 643 N N . LEU A 1 92 ? 21.505 6.354 -20.866 1.00 92.81 92 LEU A N 1
ATOM 644 C CA . LEU A 1 92 ? 21.371 5.904 -19.485 1.00 92.81 92 LEU A CA 1
ATOM 645 C C . LEU A 1 92 ? 19.893 5.636 -19.200 1.00 92.81 92 LEU A C 1
ATOM 647 O O . LEU A 1 92 ? 19.074 6.546 -19.304 1.00 92.81 92 LEU A O 1
ATOM 651 N N . HIS A 1 93 ? 19.572 4.394 -18.839 1.00 95.12 93 HIS A N 1
ATOM 652 C CA . HIS A 1 93 ? 18.216 3.951 -18.520 1.00 95.12 93 HIS A CA 1
ATOM 653 C C . HIS A 1 93 ? 18.062 3.866 -16.997 1.00 95.12 93 HIS A C 1
ATOM 655 O O . HIS A 1 93 ? 18.720 3.046 -16.356 1.00 95.12 93 HIS A O 1
ATOM 661 N N . GLY A 1 94 ? 17.210 4.713 -16.422 1.00 92.50 94 GLY A N 1
ATOM 662 C CA . GLY A 1 94 ? 17.017 4.841 -14.973 1.00 92.50 94 GLY A CA 1
ATOM 663 C C . GLY A 1 94 ? 15.544 4.939 -14.584 1.00 92.50 94 GLY A C 1
ATOM 664 O O . GLY A 1 94 ? 14.668 4.792 -15.430 1.00 92.50 94 GLY A O 1
ATOM 665 N N . ASP A 1 95 ? 15.273 5.164 -13.299 1.00 91.69 95 ASP A N 1
ATOM 666 C CA . ASP A 1 95 ? 13.946 5.462 -12.723 1.00 91.69 95 ASP A CA 1
ATOM 667 C C . ASP A 1 95 ? 12.839 4.409 -12.931 1.00 91.69 95 ASP A C 1
ATOM 669 O O . ASP A 1 95 ? 11.662 4.680 -12.685 1.00 91.69 95 ASP A O 1
ATOM 673 N N . HIS A 1 96 ? 13.180 3.212 -13.407 1.00 93.12 96 HIS A N 1
ATOM 674 C CA . HIS A 1 96 ? 12.216 2.136 -13.600 1.00 93.12 96 HIS A CA 1
ATOM 675 C C . HIS A 1 96 ? 11.890 1.445 -12.274 1.00 93.12 96 HIS A C 1
ATOM 677 O O . HIS A 1 96 ? 12.747 1.265 -11.409 1.00 93.12 96 HIS A O 1
ATOM 683 N N . CYS A 1 97 ? 10.644 1.001 -12.139 1.00 93.06 97 CYS A N 1
ATOM 684 C CA . CYS A 1 97 ? 10.215 0.137 -11.050 1.00 93.06 97 CYS A CA 1
ATOM 685 C C . CYS A 1 97 ? 10.463 -1.325 -11.437 1.00 93.06 97 CYS A C 1
ATOM 687 O O . CYS A 1 97 ? 10.058 -1.757 -12.518 1.00 93.06 97 CYS A O 1
ATOM 689 N N . TYR A 1 98 ? 11.104 -2.097 -10.561 1.00 96.06 98 TYR A N 1
ATOM 690 C CA . TYR A 1 98 ? 11.179 -3.551 -10.702 1.00 96.06 98 TYR A CA 1
ATOM 691 C C . TYR A 1 98 ? 9.920 -4.205 -10.131 1.00 96.06 98 TYR A C 1
ATOM 693 O O . TYR A 1 98 ? 9.502 -3.868 -9.021 1.00 96.06 98 TYR A O 1
ATOM 701 N N . ALA A 1 99 ? 9.377 -5.187 -10.850 1.00 97.06 99 ALA A N 1
ATOM 702 C CA . ALA A 1 99 ? 8.302 -6.052 -10.385 1.00 97.06 99 ALA A CA 1
ATOM 703 C C . ALA A 1 99 ? 8.670 -7.525 -10.594 1.00 97.06 99 ALA A C 1
ATOM 705 O O . ALA A 1 99 ? 9.034 -7.927 -11.701 1.00 97.06 99 ALA A O 1
ATOM 706 N N . GLN A 1 100 ? 8.509 -8.342 -9.553 1.00 98.31 100 GLN A N 1
ATOM 707 C CA . GLN A 1 100 ? 8.402 -9.798 -9.682 1.00 98.31 100 GLN A CA 1
ATOM 708 C C . GLN A 1 100 ? 6.941 -10.206 -9.550 1.00 98.31 100 GLN A C 1
ATOM 710 O O . GLN A 1 100 ? 6.217 -9.638 -8.731 1.00 98.31 100 GLN A O 1
ATOM 715 N N . PHE A 1 101 ? 6.501 -11.178 -10.344 1.00 98.75 101 PHE A N 1
ATOM 716 C CA . PHE A 1 101 ? 5.109 -11.604 -10.349 1.00 98.75 101 PHE A CA 1
ATOM 717 C C . PHE A 1 101 ? 4.954 -13.122 -10.348 1.00 98.75 101 PHE A C 1
ATOM 719 O O . PHE A 1 101 ? 5.774 -13.850 -10.917 1.00 98.75 101 PHE A O 1
ATOM 726 N N . GLN A 1 102 ? 3.853 -13.579 -9.756 1.00 98.81 102 GLN A N 1
ATOM 727 C CA . GLN A 1 102 ? 3.378 -14.959 -9.819 1.00 98.81 102 GLN A CA 1
ATOM 728 C C . GLN A 1 102 ? 1.866 -14.961 -10.066 1.00 98.81 102 GLN A C 1
ATOM 730 O O . GLN A 1 102 ? 1.127 -14.186 -9.460 1.00 98.81 102 GLN A O 1
ATOM 735 N N . ILE A 1 103 ? 1.421 -15.819 -10.984 1.00 98.75 103 ILE A N 1
ATOM 736 C CA . ILE A 1 103 ? 0.023 -15.971 -11.400 1.00 98.75 103 ILE A CA 1
ATOM 737 C C . ILE A 1 103 ? -0.394 -17.422 -11.110 1.00 98.75 103 ILE A C 1
ATOM 739 O O . ILE A 1 103 ? 0.274 -18.338 -11.610 1.00 98.75 103 ILE A O 1
ATOM 743 N N . PRO A 1 104 ? -1.453 -17.652 -10.313 1.00 98.06 104 PRO A N 1
ATOM 744 C CA . PRO A 1 104 ? -1.965 -18.990 -10.011 1.00 98.06 104 PRO A CA 1
ATOM 745 C C . PRO A 1 104 ? -2.716 -19.589 -11.213 1.00 98.06 104 PRO A C 1
ATOM 747 O O . PRO A 1 104 ? -2.882 -18.937 -12.242 1.00 98.06 104 PRO A O 1
ATOM 750 N N . LEU A 1 105 ? -3.144 -20.851 -11.107 1.00 97.38 105 LEU A N 1
ATOM 751 C CA . LEU A 1 105 ? -3.836 -21.559 -12.197 1.00 97.38 105 LEU A CA 1
ATOM 752 C C . LEU A 1 105 ? -5.210 -20.969 -12.546 1.00 97.38 105 LEU A C 1
ATOM 754 O O . LEU A 1 105 ? -5.565 -20.946 -13.720 1.00 97.38 105 LEU A O 1
ATOM 758 N N . ASP A 1 106 ? -5.951 -20.498 -11.545 1.00 96.50 106 ASP A N 1
ATOM 759 C CA . ASP A 1 106 ? -7.290 -19.919 -11.700 1.00 96.50 106 ASP A CA 1
ATOM 760 C C . ASP A 1 106 ? -7.349 -18.558 -10.984 1.00 96.50 106 ASP A C 1
ATOM 762 O O . ASP A 1 106 ? -7.850 -18.473 -9.860 1.00 96.50 106 ASP A O 1
ATOM 766 N N . PRO A 1 107 ? -6.711 -17.516 -11.552 1.00 97.94 107 PRO A N 1
ATOM 767 C CA . PRO A 1 107 ? -6.544 -16.240 -10.874 1.00 97.94 107 PRO A CA 1
ATOM 768 C C . PRO A 1 107 ? -7.860 -15.475 -10.751 1.00 97.94 107 PRO A C 1
ATOM 770 O O . PRO A 1 107 ? -8.635 -15.394 -11.698 1.00 97.94 107 PRO A O 1
ATOM 773 N N . ARG A 1 108 ? -8.043 -14.812 -9.609 1.00 98.31 108 ARG A N 1
ATOM 774 C CA . ARG A 1 108 ? -9.039 -13.748 -9.433 1.00 98.31 108 ARG A CA 1
ATOM 775 C C . ARG A 1 108 ? -8.804 -12.605 -10.427 1.00 98.31 108 ARG A C 1
ATOM 777 O O . ARG A 1 108 ? -7.666 -12.366 -10.842 1.00 98.31 108 ARG A O 1
ATOM 784 N N . GLU A 1 109 ? -9.870 -11.870 -10.751 1.00 97.81 109 GLU A N 1
ATOM 785 C CA . GLU A 1 109 ? -9.881 -10.802 -11.764 1.00 97.81 109 GLU A CA 1
ATOM 786 C C . GLU A 1 109 ? -8.822 -9.721 -11.492 1.00 97.81 109 GLU A C 1
ATOM 788 O O . GLU A 1 109 ? -8.157 -9.240 -12.413 1.00 97.81 109 GLU A O 1
ATOM 793 N N . LEU A 1 110 ? -8.661 -9.331 -10.223 1.00 98.50 110 LEU A N 1
ATOM 794 C CA . LEU A 1 110 ? -7.748 -8.268 -9.809 1.00 98.50 110 LEU A CA 1
ATOM 795 C C . LEU A 1 110 ? -6.461 -8.835 -9.187 1.00 98.50 110 LEU A C 1
ATOM 797 O O . LEU A 1 110 ? -6.529 -9.680 -8.290 1.00 98.50 110 LEU A O 1
ATOM 801 N N . PRO A 1 111 ? -5.274 -8.345 -9.596 1.00 98.50 111 PRO A N 1
ATOM 802 C CA . PRO A 1 111 ? -4.024 -8.683 -8.934 1.00 98.50 111 PRO A CA 1
ATOM 803 C C . PRO A 1 111 ? -3.831 -7.889 -7.634 1.00 98.50 111 PRO A C 1
ATOM 805 O O . PRO A 1 111 ? -4.346 -6.781 -7.474 1.00 98.50 111 PRO A O 1
ATOM 808 N N . LEU A 1 112 ? -2.982 -8.407 -6.745 1.00 98.75 112 LEU A N 1
ATOM 809 C CA . LEU A 1 112 ? -2.457 -7.669 -5.598 1.00 98.75 112 LEU A CA 1
ATOM 810 C C . LEU A 1 112 ? -1.055 -7.142 -5.907 1.00 98.75 112 LEU A C 1
ATOM 812 O O . LEU A 1 112 ? -0.132 -7.916 -6.170 1.00 98.75 112 LEU A O 1
ATOM 816 N N . VAL A 1 113 ? -0.886 -5.819 -5.836 1.00 98.31 113 VAL A N 1
ATOM 817 C CA . VAL A 1 113 ? 0.422 -5.158 -5.930 1.00 98.31 113 VAL A CA 1
ATOM 818 C C . VAL A 1 113 ? 0.928 -4.863 -4.522 1.00 98.31 113 VAL A C 1
ATOM 820 O O . VAL A 1 113 ? 0.379 -4.027 -3.808 1.00 98.31 113 VAL A O 1
ATOM 823 N N . MET A 1 114 ? 1.982 -5.561 -4.119 1.00 98.12 114 MET A N 1
ATOM 824 C CA . MET A 1 114 ? 2.582 -5.483 -2.794 1.00 98.12 114 MET A CA 1
ATOM 825 C C . MET A 1 114 ? 3.753 -4.498 -2.810 1.00 98.12 114 MET A C 1
ATOM 827 O O . MET A 1 114 ? 4.778 -4.733 -3.458 1.00 98.12 114 MET A O 1
ATOM 831 N N . TRP A 1 115 ? 3.593 -3.382 -2.097 1.00 96.75 115 TRP A N 1
ATOM 832 C CA . TRP A 1 115 ? 4.471 -2.217 -2.199 1.00 96.75 115 TRP A CA 1
ATOM 833 C C . TRP A 1 115 ? 5.071 -1.846 -0.838 1.00 96.75 115 TRP A C 1
ATOM 835 O O . TRP A 1 115 ? 4.382 -1.352 0.052 1.00 96.75 115 TRP A O 1
ATOM 845 N N . HIS A 1 116 ? 6.365 -2.119 -0.658 1.00 96.50 116 HIS A N 1
ATOM 846 C CA . HIS A 1 116 ? 7.050 -1.929 0.624 1.00 96.50 116 HIS A CA 1
ATOM 847 C C . HIS A 1 116 ? 7.249 -0.448 1.007 1.00 96.50 116 HIS A C 1
ATOM 849 O O . HIS A 1 116 ? 7.229 0.449 0.164 1.00 96.50 116 HIS A O 1
ATOM 855 N N . GLY A 1 117 ? 7.493 -0.199 2.297 1.00 94.31 117 GLY A N 1
ATOM 856 C CA . GLY A 1 117 ? 7.793 1.129 2.844 1.00 94.31 117 GLY A CA 1
ATOM 857 C C . GLY A 1 117 ? 9.275 1.530 2.775 1.00 94.31 117 GLY A C 1
ATOM 858 O O . GLY A 1 117 ? 10.101 0.878 2.132 1.00 94.31 117 GLY A O 1
ATOM 859 N N . GLY A 1 118 ? 9.622 2.627 3.453 1.00 91.62 118 GLY A N 1
ATOM 860 C CA . GLY A 1 118 ? 10.989 3.160 3.506 1.00 91.62 118 GLY A CA 1
ATOM 861 C C . GLY A 1 118 ? 11.988 2.231 4.209 1.00 91.62 118 GLY A C 1
ATOM 862 O O . GLY A 1 118 ? 11.672 1.618 5.225 1.00 91.62 118 GLY A O 1
ATOM 863 N N . GLY A 1 119 ? 13.213 2.143 3.677 1.00 91.44 119 GLY A N 1
ATOM 864 C CA . GLY A 1 119 ? 14.286 1.305 4.236 1.00 91.44 119 GLY A CA 1
ATOM 865 C C . GLY A 1 119 ? 14.071 -0.204 4.073 1.00 91.44 119 GLY A C 1
ATOM 866 O O . GLY A 1 119 ? 14.724 -0.988 4.756 1.00 91.44 119 GLY A O 1
ATOM 867 N N . GLN A 1 120 ? 13.140 -0.603 3.206 1.00 94.44 120 GLN A N 1
ATOM 868 C CA . GLN A 1 120 ? 12.771 -1.991 2.937 1.00 94.44 120 GLN A CA 1
ATOM 869 C C . GLN A 1 120 ? 12.907 -2.316 1.442 1.00 94.44 120 GLN A C 1
ATOM 871 O O . GLN A 1 120 ? 13.331 -1.477 0.648 1.00 94.44 120 GLN A O 1
ATOM 876 N N . MET A 1 121 ? 12.548 -3.546 1.081 1.00 94.56 121 MET A N 1
ATOM 877 C CA . MET A 1 121 ? 12.509 -4.066 -0.285 1.00 94.56 121 MET A CA 1
ATOM 878 C C . MET A 1 121 ? 11.368 -5.079 -0.434 1.00 94.56 121 MET A C 1
ATOM 880 O O . MET A 1 121 ? 10.658 -5.350 0.531 1.00 94.56 121 MET A O 1
ATOM 884 N N . GLY A 1 122 ? 11.220 -5.699 -1.611 1.00 94.94 122 GLY A N 1
ATOM 885 C CA . GLY A 1 122 ? 10.226 -6.758 -1.862 1.00 94.94 122 GLY A CA 1
ATOM 886 C C . GLY A 1 122 ? 10.160 -7.851 -0.782 1.00 94.94 122 GLY A C 1
ATOM 887 O O . GLY A 1 122 ? 9.073 -8.327 -0.464 1.00 94.94 122 GLY A O 1
ATOM 888 N N . LYS A 1 123 ? 11.291 -8.125 -0.112 1.00 96.38 123 LYS A N 1
ATOM 889 C CA . LYS A 1 123 ? 11.428 -9.021 1.047 1.00 96.38 123 LYS A CA 1
ATOM 890 C C . LYS A 1 123 ? 10.405 -8.799 2.167 1.00 96.38 123 LYS A C 1
ATOM 892 O O . LYS A 1 123 ? 10.128 -9.742 2.908 1.00 96.38 123 LYS A O 1
ATOM 897 N N . THR A 1 124 ? 9.842 -7.595 2.290 1.00 97.75 124 THR A N 1
ATOM 898 C CA . THR A 1 124 ? 8.720 -7.277 3.192 1.00 97.75 124 THR A CA 1
ATOM 899 C C . THR A 1 124 ? 7.544 -8.246 3.039 1.00 97.75 124 THR A C 1
ATOM 901 O O . THR A 1 124 ? 6.899 -8.564 4.031 1.00 97.75 124 THR A O 1
ATOM 904 N N . TRP A 1 125 ? 7.291 -8.733 1.822 1.00 98.25 125 TRP A N 1
ATOM 905 C CA . TRP A 1 125 ? 6.115 -9.544 1.485 1.00 98.25 125 TRP A CA 1
ATOM 906 C C . TRP A 1 125 ? 6.434 -11.020 1.213 1.00 98.25 125 TRP A C 1
ATOM 908 O O . TRP A 1 125 ? 5.524 -11.835 1.082 1.00 98.25 125 TRP A O 1
ATOM 918 N N . GLU A 1 126 ? 7.718 -11.358 1.120 1.00 97.94 126 GLU A N 1
ATOM 919 C CA . GLU A 1 126 ? 8.231 -12.726 0.966 1.00 97.94 126 GLU A CA 1
ATOM 920 C C . GLU A 1 126 ? 8.212 -13.463 2.323 1.00 97.94 126 GLU A C 1
ATOM 922 O O . GLU A 1 126 ? 7.651 -12.953 3.291 1.00 97.94 126 GLU A O 1
ATOM 927 N N . SER A 1 127 ? 8.836 -14.645 2.431 1.00 97.94 127 SER A N 1
ATOM 928 C CA . SER A 1 127 ? 8.909 -15.443 3.674 1.00 97.94 127 SER A CA 1
ATOM 929 C C . SER A 1 127 ? 9.194 -14.597 4.916 1.00 97.94 127 SER A C 1
ATOM 931 O O . SER A 1 127 ? 10.036 -13.706 4.864 1.00 97.94 127 SER A O 1
ATOM 933 N N . THR A 1 128 ? 8.555 -14.859 6.050 1.00 98.12 128 THR A N 1
ATOM 934 C CA . THR A 1 128 ? 8.789 -14.082 7.279 1.00 98.12 128 THR A CA 1
ATOM 935 C C . THR A 1 128 ? 10.234 -14.231 7.777 1.00 98.12 128 THR A C 1
ATOM 937 O O . THR A 1 128 ? 10.996 -15.084 7.314 1.00 98.12 128 THR A O 1
ATOM 940 N N . THR A 1 129 ? 10.656 -13.383 8.717 1.00 95.75 129 THR A N 1
ATOM 941 C CA . THR A 1 129 ? 12.027 -13.415 9.266 1.00 95.75 129 THR A CA 1
ATOM 942 C C . THR A 1 129 ? 12.364 -14.726 9.975 1.00 95.75 129 THR A C 1
ATOM 944 O O . THR A 1 129 ? 13.533 -15.100 10.033 1.00 95.75 129 THR A O 1
ATOM 947 N N . ASP A 1 130 ? 11.351 -15.430 10.475 1.00 96.62 130 ASP A N 1
ATOM 948 C CA . ASP A 1 130 ? 11.439 -16.746 11.108 1.00 96.62 130 ASP A CA 1
ATOM 949 C C . ASP A 1 130 ? 11.141 -17.919 10.151 1.00 96.62 130 ASP A C 1
ATOM 951 O O . ASP A 1 130 ? 11.121 -19.068 10.582 1.00 96.62 130 ASP A O 1
ATOM 955 N N . GLY A 1 131 ? 10.960 -17.655 8.850 1.00 95.19 131 GLY A N 1
ATOM 956 C CA . GLY A 1 131 ? 10.872 -18.683 7.806 1.00 95.19 131 GLY A CA 1
ATOM 957 C C . GLY A 1 131 ? 9.468 -19.207 7.488 1.00 95.19 131 GLY A C 1
ATOM 958 O O . GLY A 1 131 ? 9.35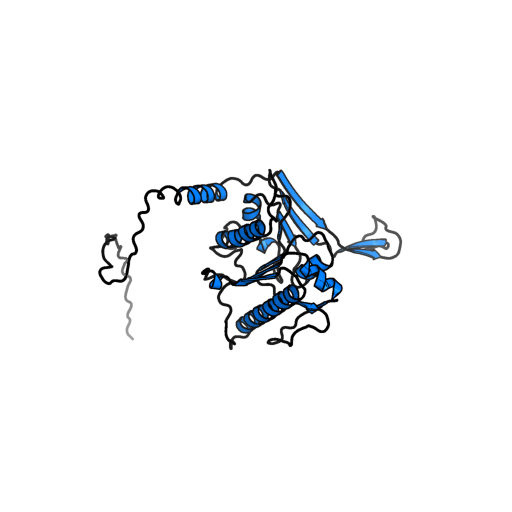1 -20.134 6.687 1.00 95.19 131 GLY A O 1
ATOM 959 N N . ARG A 1 132 ? 8.407 -18.625 8.061 1.00 96.94 132 ARG A N 1
ATOM 960 C CA . ARG A 1 132 ? 7.015 -18.917 7.670 1.00 96.94 132 ARG A CA 1
ATOM 961 C C . ARG A 1 132 ? 6.687 -18.284 6.318 1.00 96.94 132 ARG A C 1
ATOM 963 O O . ARG A 1 132 ? 7.445 -17.473 5.777 1.00 96.94 132 ARG A O 1
ATOM 970 N N . GLU A 1 133 ? 5.540 -18.646 5.758 1.00 96.94 133 GLU A N 1
ATOM 971 C CA . GLU A 1 133 ? 5.043 -18.009 4.542 1.00 96.94 133 GLU A CA 1
ATOM 972 C C . GLU A 1 133 ? 4.714 -16.530 4.780 1.00 96.94 133 GLU A C 1
ATOM 974 O O . GLU A 1 133 ? 4.141 -16.146 5.801 1.00 96.94 133 GLU A O 1
ATOM 979 N N . GLY A 1 134 ? 5.089 -15.699 3.810 1.00 98.12 134 GLY A N 1
ATOM 980 C CA . GLY A 1 134 ? 4.671 -14.305 3.734 1.00 98.12 134 GLY A CA 1
ATOM 981 C C . GLY A 1 134 ? 3.511 -14.109 2.771 1.00 98.12 134 GLY A C 1
ATOM 982 O O . GLY A 1 134 ? 3.038 -15.042 2.119 1.00 98.12 134 GLY A O 1
ATOM 983 N N . TYR A 1 135 ? 3.067 -12.861 2.656 1.00 98.50 135 TYR A N 1
ATOM 984 C CA . TYR A 1 135 ? 1.885 -12.499 1.876 1.00 98.50 135 TYR A CA 1
ATOM 985 C C . TYR A 1 135 ? 1.982 -12.883 0.403 1.00 98.50 135 TYR A C 1
ATOM 987 O O . TYR A 1 135 ? 0.967 -13.260 -0.175 1.00 98.50 135 TYR A O 1
ATOM 995 N N . GLN A 1 136 ? 3.177 -12.865 -0.190 1.00 98.44 136 GLN A N 1
ATOM 996 C CA . GLN A 1 136 ? 3.385 -13.340 -1.556 1.00 98.44 136 GLN A CA 1
ATOM 997 C C . GLN A 1 136 ? 2.839 -14.763 -1.743 1.00 98.44 136 GLN A C 1
ATOM 999 O O . GLN A 1 136 ? 2.049 -14.999 -2.653 1.00 98.44 136 GLN A O 1
ATOM 1004 N N . SER A 1 137 ? 3.219 -15.697 -0.868 1.00 97.88 137 SER A N 1
ATOM 1005 C CA . SER A 1 137 ? 2.787 -17.096 -0.943 1.00 97.88 137 SER A CA 1
ATOM 1006 C C . SER A 1 137 ? 1.345 -17.261 -0.469 1.00 97.88 137 SER A C 1
ATOM 1008 O O . SER A 1 137 ? 0.551 -17.901 -1.156 1.00 97.88 137 SER A O 1
ATOM 1010 N N . ILE A 1 138 ? 0.976 -16.616 0.644 1.00 98.12 138 ILE A N 1
ATOM 1011 C CA . ILE A 1 138 ? -0.372 -16.702 1.224 1.00 98.12 138 ILE A CA 1
ATOM 1012 C C . ILE A 1 138 ? -1.432 -16.255 0.211 1.00 98.12 138 ILE A C 1
ATOM 1014 O O . ILE A 1 138 ? -2.417 -16.958 -0.005 1.00 98.12 138 ILE A O 1
ATOM 1018 N N . PHE A 1 139 ? -1.244 -15.111 -0.453 1.00 98.38 139 PHE A N 1
ATOM 1019 C CA . PHE A 1 139 ? -2.236 -14.610 -1.405 1.00 98.38 139 PHE A CA 1
ATOM 1020 C C . PHE A 1 139 ? -2.206 -15.334 -2.751 1.00 98.38 139 PHE A C 1
ATOM 1022 O O . PHE A 1 139 ? -3.257 -15.471 -3.377 1.00 98.38 139 PHE A O 1
ATOM 1029 N N . LEU A 1 140 ? -1.061 -15.890 -3.150 1.00 98.00 140 LEU A N 1
ATOM 1030 C CA . LEU A 1 140 ? -0.992 -16.785 -4.302 1.00 98.00 140 LEU A CA 1
ATOM 1031 C C . LEU A 1 140 ? -1.799 -18.075 -4.060 1.00 98.00 140 LEU A C 1
ATOM 1033 O O . LEU A 1 140 ? -2.534 -18.504 -4.946 1.00 98.00 140 LEU A O 1
ATOM 1037 N N . ARG A 1 141 ? -1.759 -18.640 -2.840 1.00 96.19 141 ARG A N 1
ATOM 1038 C CA . ARG A 1 141 ? -2.629 -19.764 -2.415 1.00 96.19 141 ARG A CA 1
ATOM 1039 C C . ARG A 1 141 ? -4.115 -19.398 -2.362 1.00 96.19 141 ARG A C 1
ATOM 1041 O O . ARG A 1 141 ? -4.974 -20.276 -2.453 1.00 96.19 141 ARG A O 1
ATOM 1048 N N . ARG A 1 142 ? -4.419 -18.107 -2.197 1.00 96.56 142 ARG A N 1
ATOM 1049 C CA . ARG A 1 142 ? -5.781 -17.541 -2.214 1.00 96.56 142 ARG A CA 1
ATOM 1050 C C . ARG A 1 142 ? -6.223 -17.118 -3.618 1.00 96.56 142 ARG A C 1
ATOM 1052 O O . ARG A 1 142 ? -7.204 -16.383 -3.742 1.00 96.56 142 ARG A O 1
ATOM 1059 N N . ASP A 1 143 ? -5.532 -17.612 -4.645 1.00 97.31 143 ASP A N 1
ATOM 1060 C CA . ASP A 1 143 ? -5.821 -17.419 -6.065 1.00 97.31 143 ASP A CA 1
ATOM 1061 C C . ASP A 1 143 ? -5.681 -15.965 -6.551 1.00 97.31 143 ASP A C 1
ATOM 1063 O O . ASP A 1 143 ? -6.231 -15.591 -7.583 1.00 97.31 143 ASP A O 1
ATOM 1067 N N . PHE A 1 144 ? -4.912 -15.122 -5.857 1.00 98.56 144 PHE A N 1
ATOM 1068 C CA . PHE A 1 144 ? -4.553 -13.804 -6.381 1.00 98.56 144 PHE A CA 1
ATOM 1069 C C . PHE A 1 144 ? -3.289 -13.884 -7.236 1.00 98.56 144 PHE A C 1
ATOM 1071 O O . PHE A 1 144 ? -2.290 -14.491 -6.850 1.00 98.56 144 PHE A O 1
ATOM 1078 N N . SER A 1 145 ? -3.298 -13.190 -8.375 1.00 98.75 145 SER A N 1
ATOM 1079 C CA . SER A 1 145 ? -2.043 -12.823 -9.034 1.00 98.75 145 SER A CA 1
ATOM 1080 C C . SER A 1 145 ? -1.310 -11.818 -8.149 1.00 98.75 145 SER A C 1
ATOM 1082 O O . SER A 1 145 ? -1.883 -10.790 -7.788 1.00 98.75 145 SER A O 1
ATOM 1084 N N . VAL A 1 146 ? -0.056 -12.089 -7.799 1.00 98.69 146 VAL A N 1
ATOM 1085 C CA . VAL A 1 146 ? 0.728 -11.239 -6.891 1.00 98.69 146 VAL A CA 1
ATOM 1086 C C . VAL A 1 146 ? 1.874 -10.573 -7.636 1.00 98.69 146 VAL A C 1
ATOM 1088 O O . VAL A 1 146 ? 2.584 -11.218 -8.408 1.00 98.69 146 VAL A O 1
ATOM 1091 N N . TYR A 1 147 ? 2.059 -9.280 -7.389 1.00 98.69 147 TYR A N 1
ATOM 1092 C CA . TYR A 1 147 ? 3.148 -8.471 -7.925 1.00 98.69 147 TYR A CA 1
ATOM 1093 C C . TYR A 1 147 ? 3.880 -7.819 -6.759 1.00 98.69 147 TYR A C 1
ATOM 1095 O O . TYR A 1 147 ? 3.336 -6.935 -6.104 1.00 98.69 147 TYR A O 1
ATOM 1103 N N . VAL A 1 148 ? 5.115 -8.234 -6.497 1.00 98.44 148 VAL A N 1
ATOM 1104 C CA . VAL A 1 148 ? 5.966 -7.608 -5.480 1.00 98.44 148 VAL A CA 1
ATOM 1105 C C . VAL A 1 148 ? 6.878 -6.612 -6.182 1.00 98.44 148 VAL A C 1
ATOM 1107 O O . VAL A 1 148 ? 7.676 -6.997 -7.042 1.00 98.44 148 VAL A O 1
ATOM 1110 N N . ILE A 1 149 ? 6.751 -5.333 -5.830 1.00 96.31 149 ILE A N 1
ATOM 1111 C CA . ILE A 1 149 ? 7.501 -4.252 -6.479 1.00 96.31 149 ILE A CA 1
ATOM 1112 C C . ILE A 1 149 ? 8.588 -3.678 -5.574 1.00 96.31 149 ILE A C 1
ATOM 1114 O O . ILE A 1 149 ? 8.473 -3.714 -4.348 1.00 96.31 149 ILE A O 1
ATOM 1118 N N . HIS A 1 150 ? 9.656 -3.161 -6.183 1.00 92.69 150 HIS A N 1
ATOM 1119 C CA . HIS A 1 150 ? 10.827 -2.644 -5.475 1.00 92.69 150 HIS A CA 1
ATOM 1120 C C . HIS A 1 150 ? 10.964 -1.131 -5.664 1.00 92.69 150 HIS A C 1
ATOM 1122 O O . HIS A 1 150 ? 11.645 -0.648 -6.568 1.00 92.69 150 HIS A O 1
ATOM 1128 N N . GLN A 1 151 ? 10.280 -0.393 -4.796 1.00 85.06 151 GLN A N 1
ATOM 1129 C CA . GLN A 1 151 ? 10.372 1.053 -4.623 1.00 85.06 151 GLN A CA 1
ATOM 1130 C C . GLN A 1 151 ? 9.728 1.384 -3.270 1.00 85.06 151 GLN A C 1
ATOM 1132 O O . GLN A 1 151 ? 8.701 0.792 -2.956 1.00 85.06 151 GLN A O 1
ATOM 1137 N N . PRO A 1 152 ? 10.250 2.308 -2.450 1.00 79.25 152 PRO A N 1
ATOM 1138 C CA . PRO A 1 152 ? 9.533 2.722 -1.245 1.00 79.25 152 PRO A CA 1
ATOM 1139 C C . PRO A 1 152 ? 8.245 3.472 -1.623 1.00 79.25 152 PRO A C 1
ATOM 1141 O O . PRO A 1 152 ? 8.306 4.440 -2.380 1.00 79.25 152 PRO A O 1
ATOM 1144 N N . SER A 1 153 ? 7.090 3.034 -1.110 1.00 84.44 153 SER A N 1
ATOM 1145 C CA . SER A 1 153 ? 5.786 3.651 -1.395 1.00 84.44 153 SER A CA 1
ATOM 1146 C C . SER A 1 153 ? 5.646 5.023 -0.736 1.00 84.44 153 SER A C 1
ATOM 1148 O O . SER A 1 153 ? 5.645 6.041 -1.423 1.00 84.44 153 SER A O 1
ATOM 1150 N N . GLY A 1 154 ? 5.531 5.068 0.595 1.00 87.00 154 GLY A N 1
ATOM 1151 C CA . GLY A 1 154 ? 5.215 6.295 1.335 1.00 87.00 154 GLY A CA 1
ATOM 1152 C C . GLY A 1 154 ? 4.036 7.034 0.692 1.00 87.00 154 GLY A C 1
ATOM 1153 O O . GLY A 1 154 ? 3.013 6.432 0.358 1.00 87.00 154 GLY A O 1
ATOM 1154 N N . ILE A 1 155 ? 4.217 8.326 0.415 1.00 92.19 155 ILE A N 1
ATOM 1155 C CA . ILE A 1 155 ? 3.226 9.154 -0.289 1.00 92.19 155 ILE A CA 1
ATOM 1156 C C . ILE A 1 155 ? 2.849 8.629 -1.692 1.00 92.19 155 ILE A C 1
ATOM 1158 O O . ILE A 1 155 ? 1.732 8.865 -2.156 1.00 92.19 155 ILE A O 1
ATOM 1162 N N . LEU A 1 156 ? 3.739 7.899 -2.378 1.00 92.94 156 LEU A N 1
ATOM 1163 C CA . LEU A 1 156 ? 3.521 7.444 -3.757 1.00 92.94 156 LEU A CA 1
ATOM 1164 C C . LEU A 1 156 ? 2.341 6.476 -3.881 1.00 92.94 156 LEU A C 1
ATOM 1166 O O . LEU A 1 156 ? 1.712 6.445 -4.939 1.00 92.94 156 LEU A O 1
ATOM 1170 N N . GLY A 1 157 ? 1.995 5.743 -2.817 1.00 92.88 157 GLY A N 1
ATOM 1171 C CA . GLY A 1 157 ? 0.801 4.893 -2.806 1.00 92.88 157 GLY A CA 1
ATOM 1172 C C . GLY A 1 157 ? -0.473 5.703 -3.071 1.00 92.88 157 GLY A C 1
ATOM 1173 O O . GLY A 1 157 ? -1.267 5.349 -3.942 1.00 92.88 157 GLY A O 1
ATOM 1174 N N . TRP A 1 158 ? -0.614 6.856 -2.410 1.00 97.19 158 TRP A N 1
ATOM 1175 C CA . TRP A 1 158 ? -1.743 7.769 -2.609 1.00 97.19 158 TRP A CA 1
ATOM 1176 C C . TRP A 1 158 ? -1.700 8.436 -3.982 1.00 97.19 158 TRP A C 1
ATOM 1178 O O . TRP A 1 158 ? -2.700 8.454 -4.698 1.00 97.19 158 TRP A O 1
ATOM 1188 N N . LEU A 1 159 ? -0.527 8.937 -4.384 1.00 96.19 159 LEU A N 1
ATOM 1189 C CA . LEU A 1 159 ? -0.367 9.619 -5.672 1.00 96.19 159 LEU A CA 1
ATOM 1190 C C . LEU A 1 159 ? -0.619 8.686 -6.862 1.00 96.19 159 LEU A C 1
ATOM 1192 O O . LEU A 1 159 ? -1.045 9.146 -7.919 1.00 96.19 159 LEU A O 1
ATOM 1196 N N . THR A 1 160 ? -0.388 7.381 -6.709 1.00 95.12 160 THR A N 1
ATOM 1197 C CA . THR A 1 160 ? -0.649 6.401 -7.771 1.00 95.12 160 THR A CA 1
ATOM 1198 C C . THR A 1 160 ? -2.137 6.324 -8.100 1.00 95.12 160 THR A C 1
ATOM 1200 O O . THR A 1 160 ? -2.488 6.388 -9.277 1.00 95.12 160 THR A O 1
ATOM 1203 N N . ALA A 1 161 ? -3.017 6.298 -7.094 1.00 96.12 161 ALA A N 1
ATOM 1204 C CA . ALA A 1 161 ? -4.467 6.349 -7.314 1.00 96.12 161 ALA A CA 1
ATOM 1205 C C . ALA A 1 161 ? -4.936 7.687 -7.911 1.00 96.12 161 ALA A C 1
ATOM 1207 O O . ALA A 1 161 ? -5.923 7.736 -8.639 1.00 96.12 161 ALA A O 1
ATOM 1208 N N . MET A 1 162 ? -4.209 8.779 -7.662 1.00 97.38 162 MET A N 1
ATOM 1209 C CA . MET A 1 162 ? -4.502 10.077 -8.284 1.00 97.38 162 MET A CA 1
ATOM 1210 C C . MET A 1 162 ? -4.053 10.140 -9.753 1.00 97.38 162 MET A C 1
ATOM 1212 O O . MET A 1 162 ? -4.629 10.875 -10.559 1.00 97.38 162 MET A O 1
ATOM 1216 N N . LYS A 1 163 ? -3.014 9.382 -10.118 1.00 95.81 163 LYS A N 1
ATOM 1217 C CA . LYS A 1 163 ? -2.418 9.391 -11.462 1.00 95.81 163 LYS A CA 1
ATOM 1218 C C . LYS A 1 163 ? -2.928 8.283 -12.376 1.00 95.81 163 LYS A C 1
ATOM 1220 O O . LYS A 1 163 ? -2.760 8.394 -13.588 1.00 95.81 163 LYS A O 1
ATOM 1225 N N . SER A 1 164 ? -3.526 7.229 -11.828 1.00 95.56 164 SER A N 1
ATOM 1226 C CA . SER A 1 164 ? -3.982 6.076 -12.599 1.00 95.56 164 SER A CA 1
ATOM 1227 C C . SER A 1 164 ? -5.413 5.684 -12.233 1.00 95.56 164 SER A C 1
ATOM 1229 O O . SER A 1 164 ? -5.675 5.398 -11.066 1.00 95.56 164 SER A O 1
ATOM 1231 N N . PRO A 1 165 ? -6.327 5.573 -13.217 1.00 94.81 165 PRO A N 1
ATOM 1232 C CA . PRO A 1 165 ? -7.673 5.054 -12.981 1.00 94.81 165 PRO A CA 1
ATOM 1233 C C . PRO A 1 165 ? -7.698 3.530 -12.763 1.00 94.81 165 PRO A C 1
ATOM 1235 O O . PRO A 1 165 ? -8.758 2.976 -12.504 1.00 94.81 165 PRO A O 1
ATOM 1238 N N . ASN A 1 166 ? -6.554 2.844 -12.881 1.00 96.94 166 ASN A N 1
ATOM 1239 C CA . ASN A 1 166 ? -6.466 1.384 -12.779 1.00 96.94 166 ASN A CA 1
ATOM 1240 C C . ASN A 1 166 ? -6.284 0.884 -11.337 1.00 96.94 166 ASN A C 1
ATOM 1242 O O . ASN A 1 166 ? -6.190 -0.322 -11.116 1.00 96.94 166 ASN A O 1
ATOM 1246 N N . VAL A 1 167 ? -6.193 1.784 -10.354 1.00 98.25 167 VAL A N 1
ATOM 1247 C CA . VAL A 1 167 ? -6.166 1.393 -8.941 1.00 98.25 167 VAL A CA 1
ATOM 1248 C C . VAL A 1 167 ? -7.598 1.132 -8.497 1.00 98.25 167 VAL A C 1
ATOM 1250 O O . VAL A 1 167 ? -8.394 2.059 -8.437 1.00 98.25 167 VAL A O 1
ATOM 1253 N N . ALA A 1 168 ? -7.925 -0.121 -8.182 1.00 98.38 168 ALA A N 1
ATOM 1254 C CA . ALA A 1 168 ? -9.269 -0.489 -7.738 1.00 98.38 168 ALA A CA 1
ATOM 1255 C C . ALA A 1 168 ? -9.523 -0.156 -6.258 1.00 98.38 168 ALA A C 1
ATOM 1257 O O . ALA A 1 168 ? -10.656 0.121 -5.882 1.00 98.38 168 ALA A O 1
ATOM 1258 N N . ALA A 1 169 ? -8.482 -0.207 -5.420 1.00 98.75 169 ALA A N 1
ATOM 1259 C CA . ALA A 1 169 ? -8.556 -0.004 -3.975 1.00 98.75 169 ALA A CA 1
ATOM 1260 C C . ALA A 1 169 ? -7.159 0.200 -3.368 1.00 98.75 169 ALA A C 1
ATOM 1262 O O . ALA A 1 169 ? -6.158 -0.158 -3.993 1.00 98.75 169 ALA A O 1
ATOM 1263 N N . ILE A 1 170 ? -7.087 0.716 -2.134 1.00 98.69 170 ILE A N 1
ATOM 1264 C CA . ILE A 1 170 ? -5.841 0.758 -1.346 1.00 98.69 170 ILE A CA 1
ATOM 1265 C C . ILE A 1 170 ? -6.076 0.156 0.043 1.00 98.69 170 ILE A C 1
ATOM 1267 O O . ILE A 1 170 ? -6.926 0.633 0.790 1.00 98.69 170 ILE A O 1
ATOM 1271 N N . TYR A 1 171 ? -5.260 -0.833 0.416 1.00 98.69 171 TYR A N 1
ATOM 1272 C CA . TYR A 1 171 ? -5.124 -1.314 1.792 1.00 98.69 171 TYR A CA 1
ATOM 1273 C C . TYR A 1 171 ? -3.713 -0.990 2.291 1.00 98.69 171 TYR A C 1
ATOM 1275 O O . TYR A 1 171 ? -2.730 -1.532 1.786 1.00 98.69 171 TYR A O 1
ATOM 1283 N N . ALA A 1 172 ? -3.600 -0.083 3.257 1.00 98.38 172 ALA A N 1
ATOM 1284 C CA . ALA A 1 172 ? -2.327 0.423 3.756 1.00 98.38 172 ALA A CA 1
ATOM 1285 C C . ALA A 1 172 ? -2.062 -0.061 5.187 1.00 98.38 172 ALA A C 1
ATOM 1287 O O . ALA A 1 172 ? -2.801 0.279 6.109 1.00 98.38 172 ALA A O 1
ATOM 1288 N N . TYR A 1 173 ? -0.972 -0.804 5.379 1.00 98.12 173 TYR A N 1
ATOM 1289 C CA . TYR A 1 173 ? -0.468 -1.190 6.698 1.00 98.12 173 TYR A CA 1
ATOM 1290 C C . TYR A 1 173 ? 0.436 -0.082 7.241 1.00 98.12 173 TYR A C 1
ATOM 1292 O O . TYR A 1 173 ? 1.495 0.183 6.676 1.00 98.12 173 TYR A O 1
ATOM 1300 N N . GLU A 1 174 ? -0.004 0.580 8.310 1.00 96.19 174 GLU A N 1
ATOM 1301 C CA . GLU A 1 174 ? 0.722 1.634 9.028 1.00 96.19 174 GLU A CA 1
ATOM 1302 C C . GLU A 1 174 ? 1.438 2.667 8.132 1.00 96.19 174 GLU A C 1
ATOM 1304 O O . GLU A 1 174 ? 2.650 2.881 8.261 1.00 96.19 174 GLU A O 1
ATOM 1309 N N . PRO A 1 175 ? 0.708 3.344 7.221 1.00 95.44 175 PRO A N 1
ATOM 1310 C CA . PRO A 1 175 ? 1.290 4.364 6.361 1.00 95.44 175 PRO A CA 1
ATOM 1311 C C . PRO A 1 175 ? 1.899 5.499 7.191 1.00 95.44 175 PRO A C 1
ATOM 1313 O O . PRO A 1 175 ? 1.411 5.859 8.265 1.00 95.44 175 PRO A O 1
ATOM 1316 N N . THR A 1 176 ? 2.973 6.098 6.687 1.00 89.81 176 THR A N 1
ATOM 1317 C CA . THR A 1 176 ? 3.691 7.174 7.388 1.00 89.81 176 THR A CA 1
ATOM 1318 C C . THR A 1 176 ? 3.382 8.565 6.862 1.00 89.81 176 THR A C 1
ATOM 1320 O O . THR A 1 176 ? 3.603 9.537 7.580 1.00 89.81 176 THR A O 1
ATOM 1323 N N . ASP A 1 177 ? 2.860 8.641 5.641 1.00 92.88 177 ASP A N 1
ATOM 1324 C CA . ASP A 1 177 ? 2.592 9.866 4.905 1.00 92.88 177 ASP A CA 1
ATOM 1325 C C . ASP A 1 177 ? 1.108 9.937 4.567 1.00 92.88 177 ASP A C 1
ATOM 1327 O O . ASP A 1 177 ? 0.499 8.933 4.194 1.00 92.88 177 ASP A O 1
ATOM 1331 N N . TYR A 1 178 ? 0.539 11.133 4.668 1.00 96.94 178 TYR A N 1
ATOM 1332 C CA . TYR A 1 178 ? -0.880 11.389 4.429 1.00 96.94 178 TYR A CA 1
ATOM 1333 C C . TYR A 1 178 ? -1.028 12.592 3.510 1.00 96.94 178 TYR A C 1
ATOM 1335 O O . TYR A 1 178 ? -0.176 13.485 3.518 1.00 96.94 178 TYR A O 1
ATOM 1343 N N . VAL A 1 179 ? -2.093 12.611 2.720 1.00 97.94 179 VAL A N 1
ATOM 1344 C CA . VAL A 1 179 ? -2.387 13.672 1.752 1.00 97.94 179 VAL A CA 1
ATOM 1345 C C . VAL A 1 179 ? -3.671 14.393 2.135 1.00 97.94 179 VAL A C 1
ATOM 1347 O O . VAL A 1 179 ? -4.591 13.782 2.673 1.00 97.94 179 VAL A O 1
ATOM 1350 N N . PHE A 1 180 ? -3.732 15.689 1.850 1.00 98.31 180 PHE A N 1
ATOM 1351 C CA . PHE A 1 180 ? -4.902 16.533 2.091 1.00 98.31 180 PHE A CA 1
ATOM 1352 C C . PHE A 1 180 ? -5.079 17.503 0.923 1.00 98.31 180 PHE A C 1
ATOM 1354 O O . PHE A 1 180 ? -4.074 17.891 0.321 1.00 98.31 180 PHE A O 1
ATOM 1361 N N . PRO A 1 181 ? -6.310 17.950 0.617 1.00 97.75 181 PRO A N 1
ATOM 1362 C CA . PRO A 1 181 ? -6.498 19.053 -0.311 1.00 97.75 181 PRO A CA 1
ATOM 1363 C C . PRO A 1 181 ? -5.693 20.276 0.132 1.00 97.75 181 PRO A C 1
ATOM 1365 O O . PRO A 1 181 ? -5.612 20.587 1.326 1.00 97.75 181 PRO A O 1
ATOM 1368 N N . GLU A 1 182 ? -5.128 20.998 -0.828 1.00 96.31 182 GLU A N 1
ATOM 1369 C CA . GLU A 1 182 ? -4.559 22.322 -0.591 1.00 96.31 182 GLU A CA 1
ATOM 1370 C C . GLU A 1 182 ? -5.545 23.210 0.190 1.00 96.31 182 GLU A C 1
ATOM 1372 O O . GLU A 1 182 ? -6.748 23.232 -0.071 1.00 96.31 182 GLU A O 1
ATOM 1377 N N . GLY A 1 183 ? -5.035 23.906 1.211 1.00 95.06 183 GLY A N 1
ATOM 1378 C CA . GLY A 1 183 ? -5.848 24.708 2.132 1.00 95.06 183 GLY A CA 1
ATOM 1379 C C . GLY A 1 183 ? -6.566 23.923 3.241 1.00 95.06 183 GLY A C 1
ATOM 1380 O O . GLY A 1 183 ? -7.126 24.549 4.136 1.00 95.06 183 GLY A O 1
ATOM 1381 N N . GLN A 1 184 ? -6.519 22.585 3.231 1.00 95.56 184 GLN A N 1
ATOM 1382 C CA . GLN A 1 184 ? -7.132 21.717 4.253 1.00 95.56 184 GLN A CA 1
ATOM 1383 C C . GLN A 1 184 ? -6.110 20.847 5.007 1.00 95.56 184 GLN A C 1
ATOM 1385 O O . GLN A 1 184 ? -6.483 19.925 5.731 1.00 95.56 184 GLN A O 1
ATOM 1390 N N . VAL A 1 185 ? -4.812 21.126 4.852 1.00 96.94 185 VAL A N 1
ATOM 1391 C CA . VAL A 1 185 ? -3.758 20.436 5.607 1.00 96.94 185 VAL A CA 1
ATOM 1392 C C . VAL A 1 185 ? -3.899 20.789 7.096 1.00 96.94 185 VAL A C 1
ATOM 1394 O O . VAL A 1 185 ? -3.894 21.976 7.437 1.00 96.94 185 VAL A O 1
ATOM 1397 N N . PRO A 1 186 ? -4.018 19.803 8.003 1.00 96.00 186 PRO A N 1
ATOM 1398 C CA . PRO A 1 186 ? -4.144 20.077 9.428 1.00 96.00 186 PRO A CA 1
ATOM 1399 C C . PRO A 1 186 ? -2.842 20.647 10.018 1.00 96.00 186 PRO A C 1
ATOM 1401 O O . PRO A 1 186 ? -1.763 20.451 9.450 1.00 96.00 186 PRO A O 1
ATOM 1404 N N . PRO A 1 187 ? -2.908 21.314 11.188 1.00 94.81 187 PRO A N 1
ATOM 1405 C CA . PRO A 1 187 ? -1.716 21.744 11.910 1.00 94.81 187 PRO A CA 1
ATOM 1406 C C . PRO A 1 187 ? -0.756 20.584 12.195 1.00 94.81 187 PRO A C 1
ATOM 1408 O O . PRO A 1 187 ? -1.177 19.444 12.396 1.00 94.81 187 PRO A O 1
ATOM 1411 N N . ALA A 1 188 ? 0.540 20.895 12.261 1.00 92.62 188 ALA A N 1
ATOM 1412 C CA . ALA A 1 188 ? 1.573 19.900 12.512 1.00 92.62 188 ALA A CA 1
ATOM 1413 C C . ALA A 1 188 ? 1.361 19.171 13.852 1.00 92.62 188 ALA A C 1
ATOM 1415 O O . ALA A 1 188 ? 1.149 19.802 14.890 1.00 92.62 188 ALA A O 1
ATOM 1416 N N . MET A 1 189 ? 1.495 17.844 13.849 1.00 89.44 189 MET A N 1
ATOM 1417 C CA . MET A 1 189 ? 1.346 16.994 15.035 1.00 89.44 189 MET A CA 1
ATOM 1418 C C . MET A 1 189 ? 2.700 16.412 15.433 1.00 89.44 189 MET A C 1
ATOM 1420 O O . MET A 1 189 ? 3.187 15.462 14.822 1.00 89.44 189 MET A O 1
ATOM 1424 N N . GLY A 1 190 ? 3.354 17.022 16.427 1.00 82.44 190 GLY A N 1
ATOM 1425 C CA . GLY A 1 190 ? 4.695 16.609 16.862 1.00 82.44 190 GLY A CA 1
ATOM 1426 C C . GLY A 1 190 ? 5.724 16.615 15.724 1.00 82.44 190 GLY A C 1
ATOM 1427 O O . GLY A 1 190 ? 6.534 15.697 15.615 1.00 82.44 190 GLY A O 1
ATOM 1428 N N . GLY A 1 191 ? 5.640 17.617 14.841 1.00 83.00 191 GLY A N 1
ATOM 1429 C CA . GLY A 1 191 ? 6.495 17.759 13.659 1.00 83.00 191 GLY A CA 1
ATOM 1430 C C . GLY A 1 191 ? 6.036 16.978 12.424 1.00 83.00 191 GLY A C 1
ATOM 1431 O O . GLY A 1 191 ? 6.595 17.198 11.355 1.00 83.00 191 GLY A O 1
ATOM 1432 N N . GLN A 1 192 ? 5.016 16.116 12.530 1.00 85.94 192 GLN A N 1
ATOM 1433 C CA . GLN A 1 192 ? 4.402 15.484 11.360 1.00 85.94 192 GLN A CA 1
ATOM 1434 C C . GLN A 1 192 ? 3.455 16.454 10.656 1.00 85.94 192 GLN A C 1
ATOM 1436 O O . GLN A 1 192 ? 2.628 17.091 11.310 1.00 85.94 192 GLN A O 1
ATOM 1441 N N . VAL A 1 193 ? 3.554 16.541 9.331 1.00 91.88 193 VAL A N 1
ATOM 1442 C CA . VAL A 1 193 ? 2.750 17.442 8.494 1.00 91.88 193 VAL A CA 1
ATOM 1443 C C . VAL A 1 193 ? 2.146 16.643 7.342 1.00 91.88 193 VAL A C 1
ATOM 1445 O O . VAL A 1 193 ? 2.801 15.768 6.780 1.00 91.88 193 VAL A O 1
ATOM 1448 N N . GLY A 1 194 ? 0.886 16.922 7.011 1.00 94.00 194 GLY A N 1
ATOM 1449 C CA . GLY A 1 194 ? 0.240 16.347 5.834 1.00 94.00 194 GLY A CA 1
ATOM 1450 C C . GLY A 1 194 ? 0.790 16.932 4.532 1.00 94.00 194 GLY A C 1
ATOM 1451 O O . GLY A 1 194 ? 1.271 18.062 4.494 1.00 94.00 194 GLY A O 1
ATOM 1452 N N . ASN A 1 195 ? 0.686 16.173 3.448 1.00 97.00 195 ASN A N 1
ATOM 1453 C CA . ASN A 1 195 ? 1.146 16.598 2.134 1.00 97.00 195 ASN A CA 1
ATOM 1454 C C . ASN A 1 195 ? -0.013 17.256 1.367 1.00 97.00 195 ASN A C 1
ATOM 1456 O O . ASN A 1 195 ? -1.022 16.586 1.126 1.00 97.00 195 ASN A O 1
ATOM 1460 N N . PRO A 1 196 ? 0.092 18.541 0.988 1.00 97.44 196 PRO A N 1
ATOM 1461 C CA . PRO A 1 196 ? -0.930 19.184 0.175 1.00 97.44 196 PRO A CA 1
ATOM 1462 C C . PRO A 1 196 ? -0.962 18.579 -1.233 1.00 97.44 196 PRO A C 1
ATOM 1464 O O . PRO A 1 196 ? 0.084 18.326 -1.833 1.00 97.44 196 PRO A O 1
ATOM 1467 N N . VAL A 1 197 ? -2.165 18.373 -1.761 1.00 98.25 197 VAL A N 1
ATOM 1468 C CA . VAL A 1 197 ? -2.419 17.986 -3.155 1.00 98.25 197 VAL A CA 1
ATOM 1469 C C . VAL A 1 197 ? -3.564 18.822 -3.731 1.00 98.25 197 VAL A C 1
ATOM 1471 O O . VAL A 1 197 ? -4.423 19.303 -2.989 1.00 98.25 197 VAL A O 1
ATOM 1474 N N . ALA A 1 198 ? -3.613 18.971 -5.056 1.00 98.12 198 ALA A N 1
ATOM 1475 C CA . ALA A 1 198 ? -4.728 19.638 -5.723 1.00 98.12 198 ALA A CA 1
ATOM 1476 C C . ALA A 1 198 ? -6.064 18.961 -5.365 1.00 98.12 198 ALA A C 1
ATOM 1478 O O . ALA A 1 198 ? -6.137 17.734 -5.260 1.00 98.12 198 ALA A O 1
ATOM 1479 N N . LEU A 1 199 ? -7.133 19.750 -5.199 1.00 97.81 199 LEU A N 1
ATOM 1480 C CA . LEU A 1 199 ? -8.447 19.222 -4.811 1.00 97.81 199 LEU A CA 1
ATOM 1481 C C . LEU A 1 199 ? -8.941 18.147 -5.789 1.00 97.81 199 LEU A C 1
ATOM 1483 O O . LEU A 1 199 ? -9.365 17.083 -5.351 1.00 97.81 199 LEU A O 1
ATOM 1487 N N . ASP A 1 200 ? -8.822 18.385 -7.096 1.00 98.00 200 ASP A N 1
ATOM 1488 C CA . ASP A 1 200 ? -9.255 17.431 -8.126 1.00 98.00 200 ASP A CA 1
ATOM 1489 C C . ASP A 1 200 ? -8.500 16.098 -8.048 1.00 98.00 200 ASP A C 1
ATOM 1491 O O . ASP A 1 200 ? -9.081 15.039 -8.291 1.00 98.00 200 ASP A O 1
ATOM 1495 N N . ASP A 1 201 ? -7.220 16.128 -7.668 1.00 98.19 201 ASP A N 1
ATOM 1496 C CA . ASP A 1 201 ? -6.438 14.917 -7.434 1.00 98.19 201 ASP A CA 1
ATOM 1497 C C . ASP A 1 201 ? -6.880 14.219 -6.147 1.00 98.19 201 ASP A C 1
ATOM 1499 O O . ASP A 1 201 ? -7.121 13.011 -6.159 1.00 98.19 201 ASP A O 1
ATOM 1503 N N . PHE A 1 202 ? -7.075 14.965 -5.056 1.00 98.50 202 PHE A N 1
ATOM 1504 C CA . PHE A 1 202 ? -7.590 14.407 -3.805 1.00 98.50 202 PHE A CA 1
ATOM 1505 C C . PHE A 1 202 ? -8.946 13.721 -3.995 1.00 98.50 202 PHE A C 1
ATOM 1507 O O . PHE A 1 202 ? -9.161 12.617 -3.493 1.00 98.50 202 PHE A O 1
ATOM 1514 N N . LEU A 1 203 ? -9.848 14.330 -4.770 1.00 98.25 203 LEU A N 1
ATOM 1515 C CA . LEU A 1 203 ? -11.181 13.790 -5.031 1.00 98.25 203 LEU A CA 1
ATOM 1516 C C . LEU A 1 203 ? -11.150 12.438 -5.758 1.00 98.25 203 LEU A C 1
ATOM 1518 O O . LEU A 1 203 ? -12.119 11.685 -5.658 1.00 98.25 203 LEU A O 1
ATOM 1522 N N . LYS A 1 204 ? -10.049 12.058 -6.418 1.00 98.50 204 LYS A N 1
ATOM 1523 C CA . LYS A 1 204 ? -9.895 10.712 -7.002 1.00 98.50 204 LYS A CA 1
ATOM 1524 C C . LYS A 1 204 ? -9.806 9.624 -5.932 1.00 98.50 204 LYS A C 1
ATOM 1526 O O . LYS A 1 204 ? -10.301 8.524 -6.158 1.00 98.50 204 LYS A O 1
ATOM 1531 N N . LEU A 1 205 ? -9.288 9.940 -4.741 1.00 98.44 205 LEU A N 1
ATOM 1532 C CA . LEU A 1 205 ? -9.291 9.007 -3.607 1.00 98.44 205 LEU A CA 1
ATOM 1533 C C . LEU A 1 205 ? -10.707 8.701 -3.103 1.00 98.44 205 LEU A C 1
ATOM 1535 O O . LEU A 1 205 ? -10.918 7.665 -2.488 1.00 98.44 205 LEU A O 1
ATOM 1539 N N . THR A 1 206 ? -11.693 9.557 -3.392 1.00 98.44 206 THR A N 1
ATOM 1540 C CA . THR A 1 206 ? -13.098 9.302 -3.024 1.00 98.44 206 THR A CA 1
ATOM 1541 C C . THR A 1 206 ? -13.765 8.253 -3.916 1.00 98.44 206 THR A C 1
ATOM 1543 O O . THR A 1 206 ? -14.882 7.831 -3.637 1.00 98.44 206 THR A O 1
ATOM 1546 N N . LYS A 1 207 ? -13.115 7.848 -5.015 1.00 98.38 207 LYS A N 1
ATOM 1547 C CA . LYS A 1 207 ? -13.685 6.937 -6.023 1.00 98.38 207 LYS A CA 1
ATOM 1548 C C . LYS A 1 207 ? -13.326 5.475 -5.807 1.00 98.38 207 LYS A C 1
ATOM 1550 O O . LYS A 1 207 ? -13.832 4.629 -6.538 1.00 98.38 207 LYS A O 1
ATOM 1555 N N . ILE A 1 208 ? -12.474 5.186 -4.830 1.00 98.62 208 ILE A N 1
ATOM 1556 C CA . ILE A 1 208 ? -12.011 3.838 -4.520 1.00 98.62 208 ILE A CA 1
ATOM 1557 C C . ILE A 1 208 ? -12.151 3.576 -3.019 1.00 98.62 208 ILE A C 1
ATOM 1559 O O . ILE A 1 208 ? -12.003 4.509 -2.226 1.00 98.62 208 ILE A O 1
ATOM 1563 N N . PRO A 1 209 ? -12.410 2.327 -2.603 1.00 98.81 209 PRO A N 1
ATOM 1564 C CA . PRO A 1 209 ? -12.358 1.967 -1.199 1.00 98.81 209 PRO A CA 1
ATOM 1565 C C . PRO A 1 209 ? -10.915 2.032 -0.675 1.00 98.81 209 PRO A C 1
ATOM 1567 O O . PR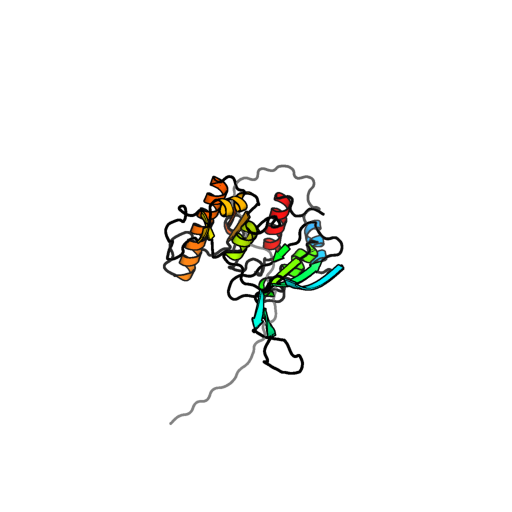O A 1 209 ? -9.971 1.546 -1.311 1.00 98.81 209 PRO A O 1
ATOM 1570 N N . ILE A 1 210 ? -10.752 2.615 0.514 1.00 98.88 210 ILE A N 1
ATOM 1571 C CA . ILE A 1 210 ? -9.466 2.751 1.206 1.00 98.88 210 ILE A CA 1
ATOM 1572 C C . ILE A 1 210 ? -9.572 2.178 2.623 1.00 98.88 210 ILE A C 1
ATOM 1574 O O . ILE A 1 210 ? -10.463 2.532 3.401 1.00 98.88 210 ILE A O 1
ATOM 1578 N N . ARG A 1 211 ? -8.621 1.320 2.994 1.00 98.75 211 ARG A N 1
ATOM 1579 C CA . ARG A 1 211 ? -8.432 0.848 4.369 1.00 98.75 211 ARG A CA 1
ATOM 1580 C C . ARG A 1 211 ? -7.038 1.213 4.856 1.00 98.75 211 ARG A C 1
ATOM 1582 O O . ARG A 1 211 ? -6.050 0.912 4.193 1.00 98.75 211 ARG A O 1
ATOM 1589 N N . ILE A 1 212 ? -6.961 1.822 6.033 1.00 98.75 212 ILE A N 1
ATOM 1590 C CA . ILE A 1 212 ? -5.715 1.991 6.786 1.00 98.75 212 ILE A CA 1
ATOM 1591 C C . ILE A 1 212 ? -5.763 1.059 7.994 1.00 98.75 212 ILE A C 1
ATOM 1593 O O . ILE A 1 212 ? -6.718 1.113 8.765 1.00 98.75 212 ILE A O 1
ATOM 1597 N N . GLN A 1 213 ? -4.744 0.223 8.168 1.00 98.62 213 GLN A N 1
ATOM 1598 C CA . GLN A 1 213 ? -4.599 -0.648 9.329 1.00 98.62 213 GLN A CA 1
ATOM 1599 C C . GLN A 1 213 ? -3.475 -0.152 10.239 1.00 98.62 213 GLN A C 1
ATOM 1601 O O . GLN A 1 213 ? -2.359 0.073 9.772 1.00 98.62 213 GLN A O 1
ATOM 1606 N N . TYR A 1 214 ? -3.754 -0.049 11.535 1.00 98.31 214 TYR A N 1
ATOM 1607 C CA . TYR A 1 214 ? -2.756 0.144 12.582 1.00 98.31 214 TYR A CA 1
ATOM 1608 C C . TYR A 1 214 ? -2.724 -1.059 13.519 1.00 98.31 214 TYR A C 1
ATOM 1610 O O . TYR A 1 214 ? -3.765 -1.652 13.811 1.00 98.31 214 TYR A O 1
ATOM 1618 N N . SER A 1 215 ? -1.526 -1.415 13.970 1.00 97.12 215 SER A N 1
ATOM 1619 C CA . SER A 1 215 ? -1.292 -2.563 14.843 1.00 97.12 215 SER A CA 1
ATOM 1620 C C . SER A 1 215 ? -1.405 -2.160 16.317 1.00 97.12 215 SER A C 1
ATOM 1622 O O . SER A 1 215 ? -2.047 -1.163 16.637 1.00 97.12 215 SER A O 1
ATOM 1624 N N . ASP A 1 216 ? -0.837 -2.951 17.224 1.00 96.94 216 ASP A N 1
ATOM 1625 C CA . ASP A 1 216 ? -0.927 -2.722 18.667 1.00 96.94 216 ASP A CA 1
ATOM 1626 C C . ASP A 1 216 ? 0.232 -1.837 19.184 1.00 96.94 216 ASP A C 1
ATOM 1628 O O . ASP A 1 216 ? 1.123 -1.426 18.437 1.00 96.94 216 ASP A O 1
ATOM 1632 N N . HIS A 1 217 ? 0.243 -1.546 20.486 1.00 95.44 217 HIS A N 1
ATOM 1633 C CA . HIS A 1 217 ? 1.282 -0.803 21.212 1.00 95.44 217 HIS A CA 1
ATOM 1634 C C . HIS A 1 217 ? 1.476 0.659 20.779 1.00 95.44 217 HIS A C 1
ATOM 1636 O O . HIS A 1 217 ? 2.450 1.309 21.182 1.00 95.44 217 HIS A O 1
ATOM 1642 N N . ILE A 1 218 ? 0.542 1.213 20.006 1.00 95.62 218 ILE A N 1
ATOM 1643 C CA . ILE A 1 218 ? 0.486 2.647 19.727 1.00 95.62 218 ILE A CA 1
ATOM 1644 C C . ILE A 1 218 ? -0.213 3.332 20.910 1.00 95.62 218 ILE A C 1
ATOM 1646 O O . ILE A 1 218 ? -1.335 2.965 21.262 1.00 95.62 218 ILE A O 1
ATOM 1650 N N . PRO A 1 219 ? 0.419 4.321 21.567 1.00 93.75 219 PRO A N 1
ATOM 1651 C CA . PRO A 1 219 ? -0.160 4.921 22.760 1.00 93.75 219 PRO A CA 1
ATOM 1652 C C . PRO A 1 219 ? -1.399 5.753 22.410 1.00 93.75 219 PRO A C 1
ATOM 1654 O O . PRO A 1 219 ? -1.387 6.543 21.468 1.00 93.75 219 PRO A O 1
ATOM 1657 N N . THR A 1 220 ? -2.456 5.626 23.211 1.00 92.62 220 THR A N 1
ATOM 1658 C CA . THR A 1 220 ? -3.707 6.393 23.056 1.00 92.62 220 THR A CA 1
ATOM 1659 C C . THR A 1 220 ? -3.650 7.775 23.716 1.00 92.62 220 THR A C 1
ATOM 1661 O O . THR A 1 220 ? -4.461 8.649 23.414 1.00 92.62 220 THR A O 1
ATOM 1664 N N . SER A 1 221 ? -2.658 8.009 24.576 1.00 93.62 221 SER A N 1
ATOM 1665 C CA . SER A 1 221 ? -2.357 9.293 25.215 1.00 93.62 221 SER A CA 1
ATOM 1666 C C . SER A 1 221 ? -0.948 9.774 24.845 1.00 93.62 221 SER A C 1
ATOM 1668 O O . SER A 1 221 ? -0.119 8.948 24.456 1.00 93.62 221 SER A O 1
ATOM 1670 N N . PRO A 1 222 ? -0.633 11.077 24.986 1.00 94.38 222 PRO A N 1
ATOM 1671 C CA . PRO A 1 222 ? 0.714 11.590 24.743 1.00 94.38 222 PRO A CA 1
ATOM 1672 C C . PRO A 1 222 ? 1.792 10.773 25.458 1.00 94.38 222 PRO A C 1
ATOM 1674 O O . PRO A 1 222 ? 1.659 10.454 26.642 1.00 94.38 222 PRO A O 1
ATOM 1677 N N . SER A 1 223 ? 2.852 10.435 24.728 1.00 93.12 223 SER A N 1
ATOM 1678 C CA . SER A 1 223 ? 3.965 9.641 25.245 1.00 93.12 223 SER A CA 1
ATOM 1679 C C . SER A 1 223 ? 5.214 10.507 25.421 1.00 93.12 223 SER A C 1
ATOM 1681 O O . SER A 1 223 ? 5.548 11.280 24.522 1.00 93.12 223 SER A O 1
ATOM 1683 N N . PRO A 1 224 ? 5.973 10.360 26.524 1.00 94.00 224 PRO A N 1
ATOM 1684 C CA . PRO A 1 224 ? 7.269 11.022 26.662 1.00 94.00 224 PRO A CA 1
ATOM 1685 C C . PRO A 1 224 ? 8.339 10.403 25.747 1.00 94.00 224 PRO A C 1
ATOM 1687 O O . PRO A 1 224 ? 9.423 10.966 25.611 1.00 94.00 224 PRO A O 1
ATOM 1690 N N . TYR A 1 225 ? 8.065 9.245 25.132 1.00 94.31 225 TYR A N 1
ATOM 1691 C CA . TYR A 1 225 ? 8.987 8.558 24.235 1.00 94.31 225 TYR A CA 1
ATOM 1692 C C . TYR A 1 225 ? 8.768 9.027 22.790 1.00 94.31 225 TYR A C 1
ATOM 1694 O O . TYR A 1 225 ? 7.752 8.667 22.187 1.00 94.31 225 TYR A O 1
ATOM 1702 N N . PRO A 1 226 ? 9.725 9.755 22.176 1.00 92.31 226 PRO A N 1
ATOM 1703 C CA . PRO A 1 226 ? 9.501 10.415 20.886 1.00 92.31 226 PRO A CA 1
ATOM 1704 C C . PRO A 1 226 ? 9.073 9.469 19.762 1.00 92.31 226 PRO A C 1
ATOM 1706 O O . PRO A 1 226 ? 8.282 9.840 18.900 1.00 92.31 226 PRO A O 1
ATOM 1709 N N . ARG A 1 227 ? 9.570 8.224 19.765 1.00 89.56 227 ARG A N 1
ATOM 1710 C CA . ARG A 1 227 ? 9.224 7.236 18.736 1.00 89.56 227 ARG A CA 1
ATOM 1711 C C . ARG A 1 227 ? 7.785 6.733 18.857 1.00 89.56 227 ARG A C 1
ATOM 1713 O O . ARG A 1 227 ? 7.136 6.558 17.832 1.00 89.56 227 ARG A O 1
ATOM 1720 N N . LEU A 1 228 ? 7.296 6.516 20.078 1.00 92.25 228 LEU A N 1
ATOM 1721 C CA . LEU A 1 228 ? 5.910 6.104 20.320 1.00 92.25 228 LEU A CA 1
ATOM 1722 C C . LEU A 1 228 ? 4.950 7.266 20.059 1.00 92.25 228 LEU A C 1
ATOM 1724 O O . LEU A 1 228 ? 3.916 7.093 19.420 1.00 92.25 228 LEU A O 1
ATOM 1728 N N . GLU A 1 229 ? 5.342 8.470 20.472 1.00 94.56 229 GLU A N 1
ATOM 1729 C CA . GLU A 1 229 ? 4.591 9.692 20.195 1.00 94.56 229 GLU A CA 1
ATOM 1730 C C . GLU A 1 229 ? 4.466 9.963 18.688 1.00 94.56 229 GLU A C 1
ATOM 1732 O O . GLU A 1 229 ? 3.407 10.358 18.205 1.00 94.56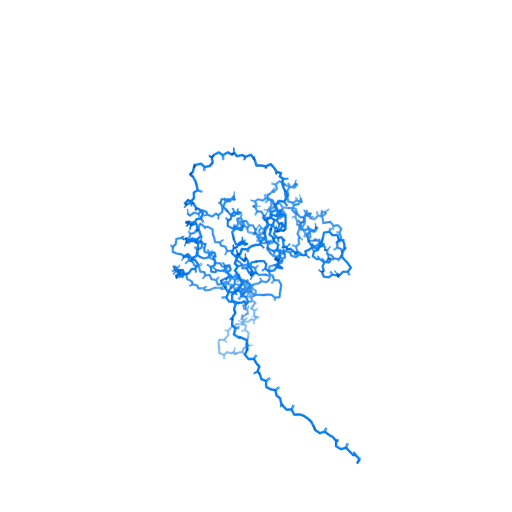 229 GLU A O 1
ATOM 1737 N N . ASN A 1 230 ? 5.514 9.675 17.910 1.00 93.75 230 ASN A N 1
ATOM 1738 C CA . ASN A 1 230 ? 5.463 9.786 16.455 1.00 93.75 230 ASN A CA 1
ATOM 1739 C C . ASN A 1 230 ? 4.396 8.868 15.829 1.00 93.75 230 ASN A C 1
ATOM 1741 O O . ASN A 1 230 ? 3.691 9.302 14.920 1.00 93.75 230 ASN A O 1
ATOM 1745 N N . TRP A 1 231 ? 4.240 7.637 16.329 1.00 95.06 231 TRP A N 1
ATOM 1746 C CA . TRP A 1 231 ? 3.194 6.720 15.864 1.00 95.06 231 TRP A CA 1
ATOM 1747 C C . TRP A 1 231 ? 1.793 7.205 16.220 1.00 95.06 231 TRP A C 1
ATOM 1749 O O . TRP A 1 231 ? 0.920 7.214 15.354 1.00 95.06 231 TRP A O 1
ATOM 1759 N N . ARG A 1 232 ? 1.593 7.711 17.439 1.00 95.38 232 ARG A N 1
ATOM 1760 C CA . ARG A 1 232 ? 0.318 8.328 17.831 1.00 95.38 232 ARG A CA 1
ATOM 1761 C C . ARG A 1 232 ? -0.048 9.507 16.925 1.00 95.38 232 ARG A C 1
ATOM 1763 O O . ARG A 1 232 ? -1.187 9.610 16.477 1.00 95.38 232 ARG A O 1
ATOM 1770 N N . ASN A 1 233 ? 0.922 10.365 16.604 1.00 95.19 233 ASN A N 1
ATOM 1771 C CA . ASN A 1 233 ? 0.715 11.495 15.694 1.00 95.19 233 ASN A CA 1
ATOM 1772 C C . ASN A 1 233 ? 0.380 11.042 14.263 1.00 95.19 233 ASN A C 1
ATOM 1774 O O . ASN A 1 233 ? -0.433 11.678 13.595 1.00 95.19 233 ASN A O 1
ATOM 1778 N N . ARG A 1 234 ? 0.947 9.920 13.799 1.00 94.69 234 ARG A N 1
ATOM 1779 C CA . ARG A 1 234 ? 0.587 9.313 12.506 1.00 94.69 234 ARG A CA 1
ATOM 1780 C C . ARG A 1 234 ? -0.842 8.780 12.499 1.00 94.69 234 ARG A C 1
ATOM 1782 O O . ARG A 1 234 ? -1.569 9.085 11.563 1.00 94.69 234 ARG A O 1
ATOM 1789 N N . VAL A 1 235 ? -1.271 8.075 13.549 1.00 95.75 235 VAL A N 1
ATOM 1790 C CA . VAL A 1 235 ? -2.673 7.630 13.687 1.00 95.75 235 VAL A CA 1
ATOM 1791 C C . VAL A 1 235 ? -3.630 8.820 13.660 1.00 95.75 235 VAL A C 1
ATOM 1793 O O . VAL A 1 235 ? -4.641 8.788 12.957 1.00 95.75 235 VAL A O 1
ATOM 1796 N N . ALA A 1 236 ? -3.297 9.901 14.370 1.00 95.50 236 ALA A N 1
ATOM 1797 C CA . ALA A 1 236 ? -4.109 11.112 14.378 1.00 95.50 236 ALA A CA 1
ATOM 1798 C C . ALA A 1 236 ? -4.210 11.754 12.979 1.00 95.50 236 ALA A C 1
ATOM 1800 O O . ALA A 1 236 ? -5.313 12.070 12.532 1.00 95.50 236 ALA A O 1
ATOM 1801 N N . LEU A 1 237 ? -3.096 11.882 12.248 1.00 96.50 237 LEU A N 1
ATOM 1802 C CA . LEU A 1 237 ? -3.111 12.387 10.869 1.00 96.50 237 LEU A CA 1
ATOM 1803 C C . LEU A 1 237 ? -3.863 11.464 9.902 1.00 96.50 237 LEU A C 1
ATOM 1805 O O . LEU A 1 237 ? -4.647 11.958 9.094 1.00 96.50 237 LEU A O 1
ATOM 1809 N N . GLY A 1 238 ? -3.688 10.145 10.002 1.00 97.00 238 GLY A N 1
ATOM 1810 C CA . GLY A 1 238 ? -4.440 9.184 9.193 1.00 97.00 238 GLY A CA 1
ATOM 1811 C C . GLY A 1 238 ? -5.940 9.254 9.450 1.00 97.00 238 GLY A C 1
ATOM 1812 O O . GLY A 1 238 ? -6.728 9.240 8.507 1.00 97.00 238 GLY A O 1
ATOM 1813 N N . THR A 1 239 ? -6.337 9.444 10.709 1.00 97.56 239 THR A N 1
ATOM 1814 C CA . THR A 1 239 ? -7.739 9.672 11.093 1.00 97.56 239 THR A CA 1
ATOM 1815 C C . THR A 1 239 ? -8.301 10.927 10.434 1.00 97.56 239 THR A C 1
ATOM 1817 O O . THR A 1 239 ? -9.410 10.902 9.898 1.00 97.56 239 THR A O 1
ATOM 1820 N N . LEU A 1 240 ? -7.529 12.016 10.406 1.00 97.88 240 LEU A N 1
ATOM 1821 C CA . LEU A 1 240 ? -7.939 13.240 9.721 1.00 97.88 240 LEU A CA 1
ATOM 1822 C C . LEU A 1 240 ? -8.020 13.065 8.202 1.00 97.88 240 LEU A C 1
ATOM 1824 O O . LEU A 1 240 ? -8.960 13.576 7.599 1.00 97.88 240 LEU A O 1
ATOM 1828 N N . MET A 1 241 ? -7.095 12.330 7.580 1.00 98.38 241 MET A N 1
ATOM 1829 C CA . MET A 1 241 ? -7.147 12.049 6.140 1.00 98.38 241 MET A CA 1
ATOM 1830 C C . MET A 1 241 ? -8.381 11.214 5.780 1.00 98.38 241 MET A C 1
ATOM 1832 O O . MET A 1 241 ? -9.097 11.556 4.842 1.00 98.38 241 MET A O 1
ATOM 1836 N N . VAL A 1 242 ? -8.670 10.155 6.543 1.00 98.69 242 VAL A N 1
ATOM 1837 C CA . VAL A 1 242 ? -9.877 9.334 6.356 1.00 98.69 242 VAL A CA 1
ATOM 1838 C C . VAL A 1 242 ? -11.139 10.180 6.517 1.00 98.69 242 VAL A C 1
ATOM 1840 O O . VAL A 1 242 ? -12.043 10.104 5.686 1.00 98.69 242 VAL A O 1
ATOM 1843 N N . SER A 1 243 ? -11.177 11.050 7.530 1.00 98.50 243 SER A N 1
ATOM 1844 C CA . SER A 1 243 ? -12.277 11.999 7.717 1.00 98.50 243 SER A CA 1
ATOM 1845 C C . SER A 1 243 ? -12.424 12.946 6.521 1.00 98.50 243 SER A C 1
ATOM 1847 O O . SER A 1 243 ? -13.531 13.117 6.018 1.00 98.50 243 SER A O 1
ATOM 1849 N N . ALA A 1 244 ? -11.324 13.499 6.002 1.00 98.44 244 ALA A N 1
ATOM 1850 C CA . ALA A 1 244 ? -11.341 14.373 4.831 1.00 98.44 244 ALA A CA 1
ATOM 1851 C C . ALA A 1 244 ? -11.839 13.650 3.566 1.00 98.44 244 ALA A C 1
ATOM 1853 O O . ALA A 1 244 ? -12.641 14.213 2.821 1.00 98.44 244 ALA A O 1
ATOM 1854 N N . ILE A 1 245 ? -11.428 12.399 3.332 1.00 98.75 245 ILE A N 1
ATOM 1855 C CA . ILE A 1 245 ? -11.926 11.586 2.209 1.00 98.75 245 ILE A CA 1
ATOM 1856 C C . ILE A 1 245 ? -13.441 11.377 2.337 1.00 98.75 245 ILE A C 1
ATOM 1858 O O . ILE A 1 245 ? -14.185 11.635 1.389 1.00 98.75 245 ILE A O 1
ATOM 1862 N N . ASN A 1 246 ? -13.914 10.974 3.517 1.00 98.75 246 ASN A N 1
ATOM 1863 C CA . ASN A 1 246 ? -15.328 10.666 3.745 1.00 98.75 246 ASN A CA 1
ATOM 1864 C C . ASN A 1 246 ? -16.220 11.916 3.720 1.00 98.75 246 ASN A C 1
ATOM 1866 O O . ASN A 1 246 ? -17.327 11.867 3.188 1.00 98.75 246 ASN A O 1
ATOM 1870 N N . GLN A 1 247 ? -15.738 13.062 4.212 1.00 97.88 247 GLN A N 1
ATOM 1871 C 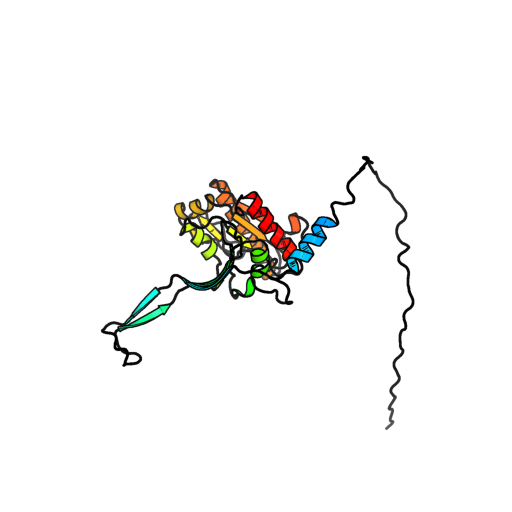CA . GLN A 1 247 ? -16.442 14.349 4.096 1.00 97.88 247 GLN A CA 1
ATOM 1872 C C . GLN A 1 247 ? -16.626 14.790 2.637 1.00 97.88 247 GLN A C 1
ATOM 1874 O O . GLN A 1 247 ? -17.574 15.507 2.329 1.00 97.88 247 GLN A O 1
ATOM 1879 N N . ASN A 1 248 ? -15.759 14.325 1.734 1.00 97.62 248 ASN A N 1
ATOM 1880 C CA . ASN A 1 248 ? -15.872 14.540 0.292 1.00 97.62 248 ASN A CA 1
ATOM 1881 C C . ASN A 1 248 ? -16.594 13.382 -0.434 1.00 97.62 248 ASN A C 1
ATOM 1883 O O . ASN A 1 248 ? -16.543 13.293 -1.661 1.00 97.62 248 ASN A O 1
ATOM 1887 N N . GLY A 1 249 ? -17.284 12.502 0.304 1.00 98.00 249 GLY A N 1
ATOM 1888 C CA . GLY A 1 249 ? -18.104 11.421 -0.251 1.00 98.00 249 GLY A CA 1
ATOM 1889 C C . GLY A 1 249 ? -17.340 10.149 -0.626 1.00 98.00 249 GLY A C 1
ATOM 1890 O O . GLY A 1 249 ? -17.822 9.394 -1.468 1.00 98.00 249 GLY A O 1
ATOM 1891 N N . GLY A 1 250 ? -16.152 9.930 -0.058 1.00 98.56 250 GLY A N 1
ATOM 1892 C CA . GLY A 1 250 ? -15.380 8.701 -0.250 1.00 98.56 250 GLY A CA 1
ATOM 1893 C C . GLY A 1 250 ? -15.761 7.549 0.683 1.00 98.56 250 GLY A C 1
ATOM 1894 O O . GLY A 1 250 ? -16.611 7.684 1.560 1.00 98.56 250 GLY A O 1
ATOM 1895 N N . ASP A 1 251 ? -15.085 6.416 0.485 1.00 98.62 251 ASP A N 1
ATOM 1896 C CA . ASP A 1 251 ? -15.210 5.189 1.279 1.00 98.62 251 ASP A CA 1
ATOM 1897 C C . ASP A 1 251 ? -13.844 4.827 1.873 1.00 98.62 251 ASP A C 1
ATOM 1899 O O . ASP A 1 251 ? -13.111 3.976 1.366 1.00 98.62 251 ASP A O 1
ATOM 1903 N N . ALA A 1 252 ? -13.462 5.542 2.929 1.00 98.81 252 ALA A N 1
ATOM 1904 C CA . ALA A 1 252 ? -12.223 5.320 3.655 1.00 98.81 252 ALA A CA 1
ATOM 1905 C C . ALA A 1 252 ? -12.493 4.894 5.100 1.00 98.81 252 ALA A C 1
ATOM 1907 O O . ALA A 1 252 ? -13.430 5.358 5.754 1.00 98.81 252 ALA A O 1
ATOM 1908 N N . SER A 1 253 ? -11.647 4.019 5.632 1.00 98.69 253 SER A N 1
ATOM 1909 C CA . SER A 1 253 ? -11.832 3.470 6.975 1.00 98.69 253 SER A CA 1
ATOM 1910 C C . SER A 1 253 ? -10.507 3.136 7.654 1.00 98.69 253 SER A C 1
ATOM 1912 O O . SER A 1 253 ? -9.507 2.842 6.996 1.00 98.69 253 SER A O 1
ATOM 1914 N N . ILE A 1 254 ? -10.513 3.171 8.986 1.00 98.56 254 ILE A N 1
ATOM 1915 C CA . ILE A 1 254 ? -9.396 2.735 9.827 1.00 98.56 254 ILE A CA 1
ATOM 1916 C C . ILE A 1 254 ? -9.758 1.400 10.469 1.00 98.56 254 ILE A C 1
ATOM 1918 O O . ILE A 1 254 ? -10.909 1.172 10.834 1.00 98.56 254 ILE A O 1
ATOM 1922 N N . LEU A 1 255 ? -8.776 0.514 10.572 1.00 98.50 255 LEU A N 1
ATOM 1923 C CA . LEU A 1 255 ? -8.812 -0.672 11.410 1.00 98.50 255 LEU A CA 1
ATOM 1924 C C . LEU A 1 255 ? -7.641 -0.599 12.387 1.00 98.50 255 LEU A C 1
ATOM 1926 O O . LEU A 1 255 ? -6.488 -0.654 11.972 1.00 98.50 255 LEU A O 1
ATOM 1930 N N . HIS A 1 256 ? -7.927 -0.479 13.675 1.00 97.94 256 HIS A N 1
ATOM 1931 C CA . HIS A 1 256 ? -6.927 -0.625 14.723 1.00 97.94 256 HIS A CA 1
ATOM 1932 C C . HIS A 1 256 ? -7.095 -2.019 15.329 1.00 97.94 256 HIS A C 1
ATOM 1934 O O . HIS A 1 256 ? -8.174 -2.350 15.815 1.00 97.94 256 HIS A O 1
ATOM 1940 N N . LEU A 1 257 ? -6.068 -2.868 15.229 1.00 98.56 257 LEU A N 1
ATOM 1941 C CA . LEU A 1 257 ? -6.177 -4.290 15.591 1.00 98.56 257 LEU A CA 1
ATOM 1942 C C . LEU A 1 257 ? -6.698 -4.533 17.029 1.00 98.56 257 LEU A C 1
ATOM 1944 O O . LEU A 1 257 ? -7.573 -5.393 17.188 1.00 98.56 257 LEU A O 1
ATOM 1948 N N . PRO A 1 258 ? -6.286 -3.755 18.053 1.00 97.88 258 PRO A N 1
ATOM 1949 C CA . PRO A 1 258 ? -6.832 -3.892 19.406 1.00 97.88 258 PRO A CA 1
ATOM 1950 C C . PRO A 1 258 ? -8.350 -3.689 19.508 1.00 97.88 258 PRO A C 1
ATOM 1952 O O . PRO A 1 258 ? -8.989 -4.312 20.356 1.00 97.88 258 PRO A O 1
ATOM 1955 N N . ASP A 1 259 ? -8.949 -2.876 18.632 1.00 97.69 259 ASP A N 1
ATOM 1956 C CA . ASP A 1 259 ? -10.390 -2.580 18.657 1.00 97.69 259 ASP A CA 1
ATOM 1957 C C . ASP A 1 259 ? -11.236 -3.810 18.281 1.00 97.69 259 ASP A C 1
ATOM 1959 O O . ASP A 1 259 ? -12.408 -3.896 18.648 1.00 97.69 259 ASP A O 1
ATOM 1963 N N . ILE A 1 260 ? -10.637 -4.780 17.580 1.00 97.94 260 ILE A N 1
ATOM 1964 C CA . ILE A 1 260 ? -11.262 -6.060 17.211 1.00 97.94 260 ILE A CA 1
ATOM 1965 C C . ILE A 1 260 ? -10.712 -7.242 18.021 1.00 97.94 260 ILE A C 1
ATOM 1967 O O . ILE A 1 260 ? -10.928 -8.398 17.663 1.00 97.94 260 ILE A O 1
ATOM 1971 N N . GLY A 1 261 ? -10.002 -6.972 19.120 1.00 97.94 261 GLY A N 1
ATOM 1972 C CA . GLY A 1 261 ? -9.483 -8.004 20.016 1.00 97.94 261 GLY A CA 1
ATOM 1973 C C . GLY A 1 261 ? -8.228 -8.724 19.514 1.00 97.94 261 GLY A C 1
ATOM 1974 O O . GLY A 1 261 ? -7.902 -9.794 20.031 1.00 97.94 261 GLY A O 1
ATOM 1975 N N . ILE A 1 262 ? -7.524 -8.164 18.525 1.00 98.31 262 ILE A N 1
ATOM 1976 C CA . ILE A 1 262 ? -6.237 -8.679 18.049 1.00 98.31 262 ILE A CA 1
ATOM 1977 C C . ILE A 1 262 ? -5.118 -7.856 18.691 1.00 98.31 262 ILE A C 1
ATOM 1979 O O . ILE A 1 262 ? -4.997 -6.655 18.459 1.00 98.31 262 ILE A O 1
ATOM 1983 N N . PHE A 1 263 ? -4.292 -8.519 19.496 1.00 98.06 263 PHE A N 1
ATOM 1984 C CA . PHE A 1 263 ? -3.254 -7.890 20.312 1.00 98.06 263 PHE A CA 1
ATOM 1985 C C . PHE A 1 263 ? -1.870 -8.455 19.994 1.00 98.06 263 PHE A C 1
ATOM 1987 O O . PHE A 1 263 ? -1.736 -9.565 19.479 1.00 98.06 263 PHE A O 1
ATOM 1994 N N . GLY A 1 264 ? -0.827 -7.715 20.361 1.00 97.75 264 GLY A N 1
ATOM 1995 C CA . GLY A 1 264 ? 0.560 -8.169 20.263 1.00 97.75 264 GLY A CA 1
ATOM 1996 C C . GLY A 1 264 ? 1.256 -7.835 18.942 1.00 97.75 264 GLY A C 1
ATOM 1997 O O . GLY A 1 264 ? 2.475 -7.977 18.854 1.00 97.75 264 GLY A O 1
ATOM 1998 N N . ASN A 1 265 ? 0.517 -7.370 17.933 1.00 98.56 265 ASN A N 1
ATOM 1999 C CA . ASN A 1 265 ? 1.076 -7.074 16.621 1.00 98.56 265 ASN A CA 1
ATOM 2000 C C . ASN A 1 265 ? 2.060 -5.895 16.632 1.00 98.56 265 ASN A C 1
ATOM 2002 O O . ASN A 1 265 ? 1.866 -4.890 17.321 1.00 98.56 265 ASN A O 1
ATOM 2006 N N . THR A 1 266 ? 3.102 -6.028 15.820 1.00 97.62 266 THR A N 1
ATOM 2007 C CA . THR A 1 266 ? 4.126 -5.025 15.539 1.00 97.62 266 THR A CA 1
ATOM 2008 C C . THR A 1 266 ? 3.759 -4.198 14.305 1.00 97.62 266 THR A C 1
ATOM 2010 O O . THR A 1 266 ? 2.788 -4.484 13.611 1.00 97.62 266 THR A O 1
ATOM 2013 N N . HIS A 1 267 ? 4.596 -3.210 13.969 1.00 96.62 267 HIS A N 1
ATOM 2014 C CA . HIS A 1 267 ? 4.487 -2.430 12.728 1.00 96.62 267 HIS A CA 1
ATOM 2015 C C . HIS A 1 267 ? 4.391 -3.305 11.459 1.00 96.62 267 HIS A C 1
ATOM 2017 O O . HIS A 1 267 ? 3.768 -2.916 10.473 1.00 96.62 267 HIS A O 1
ATOM 2023 N N . PHE A 1 268 ? 4.985 -4.503 11.483 1.00 97.38 268 PHE A N 1
ATOM 2024 C CA . PHE A 1 268 ? 4.976 -5.454 10.375 1.00 97.38 268 PHE A CA 1
ATOM 2025 C C . PHE A 1 268 ? 3.970 -6.587 10.631 1.00 97.38 268 PHE A C 1
ATOM 2027 O O . PHE A 1 268 ? 4.318 -7.763 10.509 1.00 97.38 268 PHE A O 1
ATOM 2034 N N . SER A 1 269 ? 2.721 -6.243 10.961 1.00 98.06 269 SER A N 1
ATOM 2035 C CA . SER A 1 269 ? 1.646 -7.207 11.270 1.00 98.06 269 SER A CA 1
ATOM 2036 C C . SER A 1 269 ? 1.430 -8.286 10.201 1.00 98.06 269 SER A C 1
ATOM 2038 O O . SER A 1 269 ? 1.124 -9.431 10.518 1.00 98.06 269 SER A O 1
ATOM 2040 N N . PHE A 1 270 ? 1.710 -7.977 8.936 1.00 97.50 270 PHE A N 1
ATOM 2041 C CA . PHE A 1 270 ? 1.716 -8.931 7.817 1.00 97.50 270 PHE A CA 1
ATOM 2042 C C . PHE A 1 270 ? 2.862 -9.971 7.849 1.00 97.50 270 PHE A C 1
ATOM 2044 O O . PHE A 1 270 ? 2.896 -10.884 7.024 1.00 97.50 270 PHE A O 1
ATOM 2051 N N . SER A 1 271 ? 3.809 -9.859 8.783 1.00 97.69 271 SER A N 1
ATOM 2052 C CA . SER A 1 271 ? 4.923 -10.800 8.989 1.00 97.69 271 SER A CA 1
ATOM 2053 C C . SER A 1 271 ? 5.020 -11.349 10.419 1.00 97.69 271 SER A C 1
ATOM 2055 O O . SER A 1 271 ? 5.814 -12.258 10.675 1.00 97.69 271 SER A O 1
ATOM 2057 N N . ASP A 1 272 ? 4.197 -10.840 11.339 1.00 98.31 272 ASP A N 1
ATOM 2058 C CA . ASP A 1 272 ? 4.120 -11.328 12.716 1.00 98.31 272 ASP A CA 1
ATOM 2059 C C . ASP A 1 272 ? 3.657 -12.793 12.780 1.00 98.31 272 ASP A C 1
ATOM 2061 O O . ASP A 1 272 ? 3.230 -13.391 11.789 1.00 98.31 272 ASP A O 1
ATOM 2065 N N . VAL A 1 273 ? 3.739 -13.398 13.966 1.00 97.75 273 VAL A N 1
ATOM 2066 C CA . VAL A 1 273 ? 3.385 -14.812 14.189 1.00 97.75 273 VAL A CA 1
ATOM 2067 C C . VAL A 1 273 ? 1.935 -15.151 13.829 1.00 97.75 273 VAL A C 1
ATOM 2069 O O . VAL A 1 273 ? 1.661 -16.280 13.443 1.00 97.75 273 VAL A O 1
ATOM 2072 N N . ASN A 1 274 ? 1.025 -14.177 13.893 1.00 97.88 274 ASN A N 1
ATOM 2073 C CA . ASN A 1 274 ? -0.374 -14.302 13.483 1.00 97.88 274 ASN A CA 1
ATOM 2074 C C . ASN A 1 274 ? -0.641 -13.719 12.079 1.00 97.88 274 ASN A C 1
ATOM 2076 O O . ASN A 1 274 ? -1.767 -13.330 11.785 1.00 97.88 274 ASN A O 1
ATOM 2080 N N . ASN A 1 275 ? 0.360 -13.627 11.197 1.00 98.25 275 ASN A N 1
ATOM 2081 C CA . ASN A 1 275 ? 0.192 -13.003 9.878 1.00 98.25 275 ASN A CA 1
ATOM 2082 C C . ASN A 1 275 ? -0.910 -13.630 9.006 1.00 98.25 275 ASN A C 1
ATOM 2084 O O . ASN A 1 275 ? -1.491 -12.906 8.198 1.00 98.25 275 ASN A O 1
ATOM 2088 N N . ILE A 1 276 ? -1.224 -14.919 9.179 1.00 98.00 276 ILE A N 1
ATOM 2089 C CA . ILE A 1 276 ? -2.374 -15.573 8.532 1.00 98.00 276 ILE A CA 1
ATOM 2090 C C . ILE A 1 276 ? -3.685 -14.914 8.970 1.00 98.00 276 ILE A C 1
ATOM 2092 O O . ILE A 1 276 ? -4.426 -14.435 8.116 1.00 98.00 276 ILE A O 1
ATOM 2096 N N . GLN A 1 277 ? -3.890 -14.740 10.281 1.00 98.38 277 GLN A N 1
ATOM 2097 C CA . GLN A 1 277 ? -5.036 -14.009 10.830 1.00 98.38 277 GLN A CA 1
ATOM 2098 C C . GLN A 1 277 ? -5.118 -12.587 10.254 1.00 98.38 277 GLN A C 1
ATOM 2100 O O . GLN A 1 277 ? -6.198 -12.105 9.923 1.00 98.38 277 GLN A O 1
ATOM 2105 N N . ILE A 1 278 ? -3.980 -11.903 10.089 1.00 98.69 278 ILE A N 1
ATOM 2106 C CA . ILE A 1 278 ? -3.953 -10.563 9.483 1.00 98.69 278 ILE A CA 1
ATOM 2107 C C . ILE A 1 278 ? -4.273 -10.615 7.976 1.00 98.69 278 ILE A C 1
ATOM 2109 O O . ILE A 1 278 ? -4.924 -9.710 7.451 1.00 98.69 278 ILE A O 1
ATOM 2113 N N . ALA A 1 279 ? -3.861 -11.671 7.268 1.00 98.75 279 ALA A N 1
ATOM 2114 C CA . ALA A 1 279 ? -4.188 -11.869 5.853 1.00 98.75 279 ALA A CA 1
ATOM 2115 C C . ALA A 1 279 ? -5.689 -12.136 5.648 1.00 98.75 279 ALA A C 1
ATOM 2117 O O . ALA A 1 279 ? -6.257 -11.740 4.622 1.00 98.75 279 ALA A O 1
ATOM 2118 N N . ASP A 1 280 ? -6.345 -12.757 6.630 1.00 98.62 280 ASP A N 1
ATOM 2119 C CA . ASP A 1 280 ? -7.793 -12.976 6.632 1.00 98.62 280 ASP A CA 1
ATOM 2120 C C . ASP A 1 280 ? -8.564 -11.666 6.722 1.00 98.62 280 ASP A C 1
ATOM 2122 O O . ASP A 1 280 ? -9.553 -11.509 6.013 1.00 98.62 280 ASP A O 1
ATOM 2126 N N . LEU A 1 281 ? -8.070 -10.682 7.481 1.00 98.75 281 LEU A N 1
ATOM 2127 C CA . LEU A 1 281 ? -8.674 -9.344 7.534 1.00 98.75 281 LEU A CA 1
ATOM 2128 C C . LEU A 1 281 ? -8.663 -8.665 6.159 1.00 98.75 281 LEU A C 1
ATOM 2130 O O . LEU A 1 281 ? -9.679 -8.115 5.732 1.00 98.75 281 LEU A O 1
ATOM 2134 N N . LEU A 1 282 ? -7.542 -8.747 5.432 1.00 98.75 282 LEU A N 1
ATOM 2135 C CA . LEU A 1 282 ? -7.464 -8.238 4.060 1.00 98.75 282 LEU A CA 1
ATOM 2136 C C . LEU A 1 282 ? -8.379 -9.034 3.121 1.00 98.75 282 LEU A C 1
ATOM 2138 O O . LEU A 1 282 ? -9.098 -8.439 2.325 1.00 98.75 282 LEU A O 1
ATOM 2142 N N . SER A 1 283 ? -8.405 -10.363 3.228 1.00 98.75 283 SER A N 1
ATOM 2143 C CA . SER A 1 283 ? -9.267 -11.203 2.381 1.00 98.75 283 SER A CA 1
ATOM 2144 C C . SER A 1 283 ? -10.751 -10.917 2.609 1.00 98.75 283 SER A C 1
ATOM 2146 O O . SER A 1 283 ? -11.507 -10.787 1.647 1.00 98.75 283 SER A O 1
ATOM 2148 N N . HIS A 1 284 ? -11.155 -10.755 3.869 1.00 98.56 284 HIS A N 1
ATOM 2149 C CA . HIS A 1 284 ? -12.511 -10.381 4.239 1.00 98.56 284 HIS A CA 1
ATOM 2150 C C . HIS A 1 284 ? -12.869 -9.011 3.670 1.00 98.56 284 HIS A C 1
ATOM 2152 O O . HIS A 1 284 ? -13.874 -8.885 2.976 1.00 98.56 284 HIS A O 1
ATOM 2158 N N . TRP A 1 285 ? -12.004 -8.012 3.858 1.00 98.81 285 TRP A N 1
ATOM 2159 C CA . TRP A 1 285 ? -12.231 -6.672 3.323 1.00 98.81 285 TRP A CA 1
ATOM 2160 C C . TRP A 1 285 ? -12.322 -6.646 1.790 1.00 98.81 285 TRP A C 1
ATOM 2162 O O . TRP A 1 285 ? -13.183 -5.966 1.235 1.00 98.81 285 TRP A O 1
ATOM 2172 N N . LEU A 1 286 ? -11.478 -7.409 1.085 1.00 98.75 286 LEU A N 1
ATOM 2173 C CA . LEU A 1 286 ? -11.570 -7.546 -0.373 1.00 98.75 286 LEU A CA 1
ATOM 2174 C C . LEU A 1 286 ? -12.922 -8.143 -0.788 1.00 98.75 286 LEU A C 1
ATOM 2176 O O . LEU A 1 286 ? -13.529 -7.653 -1.740 1.00 98.75 286 LEU A O 1
ATOM 2180 N N . SER A 1 287 ? -13.418 -9.142 -0.055 1.00 98.44 287 SER A N 1
ATOM 2181 C CA . SER A 1 287 ? -14.729 -9.750 -0.306 1.00 98.44 287 SER A CA 1
ATOM 2182 C C . SER A 1 287 ? -15.889 -8.785 -0.038 1.00 98.44 287 SER A C 1
ATOM 2184 O O . SER A 1 287 ? -16.764 -8.621 -0.891 1.00 98.44 287 SER A O 1
ATOM 2186 N N . GLU A 1 288 ? -15.856 -8.060 1.088 1.00 98.19 288 GLU A N 1
ATOM 2187 C CA . GLU A 1 288 ? -16.833 -7.014 1.434 1.00 98.19 288 GLU A CA 1
ATOM 2188 C C . GLU A 1 288 ? -16.930 -5.926 0.355 1.00 98.19 288 GLU A C 1
ATOM 2190 O O . GLU A 1 288 ? -18.002 -5.372 0.114 1.00 98.19 288 GLU A O 1
ATOM 2195 N N . LYS A 1 289 ? -15.808 -5.611 -0.302 1.00 98.31 289 LYS A N 1
ATOM 2196 C CA . LYS A 1 289 ? -15.730 -4.619 -1.384 1.00 98.31 289 LYS A CA 1
ATOM 2197 C C . LYS A 1 289 ? -15.925 -5.216 -2.781 1.00 98.31 289 LYS A C 1
ATOM 2199 O O . LYS A 1 289 ? -15.848 -4.481 -3.765 1.00 98.31 289 LYS A O 1
ATOM 2204 N N . HIS A 1 290 ? -16.195 -6.519 -2.888 1.00 97.88 290 HIS A N 1
ATOM 2205 C CA . HIS A 1 290 ? -16.357 -7.246 -4.154 1.00 97.88 290 HIS A CA 1
ATOM 2206 C C . HIS A 1 290 ? -15.138 -7.146 -5.091 1.00 97.88 290 HIS A C 1
ATOM 2208 O O . HIS A 1 290 ? -15.291 -7.053 -6.318 1.00 97.88 290 HIS A O 1
ATOM 2214 N N . LEU A 1 291 ? -13.939 -7.150 -4.502 1.00 98.25 291 LEU A N 1
ATOM 2215 C CA . LEU A 1 291 ? -12.634 -7.020 -5.165 1.00 98.25 291 LEU A CA 1
ATOM 2216 C C . LEU A 1 291 ? -11.911 -8.362 -5.345 1.00 98.25 291 LEU A C 1
ATOM 2218 O O . LEU A 1 291 ? -10.759 -8.392 -5.769 1.00 98.25 291 LEU A O 1
ATOM 2222 N N . ASP A 1 292 ? -12.566 -9.471 -5.015 1.00 97.69 292 ASP A N 1
ATOM 2223 C CA . ASP A 1 292 ? -11.997 -10.816 -5.058 1.00 97.69 292 ASP A CA 1
ATOM 2224 C C . ASP A 1 292 ? -12.729 -11.741 -6.051 1.00 97.69 292 ASP A C 1
ATOM 2226 O O . ASP A 1 292 ? -12.640 -12.963 -5.955 1.00 97.69 292 ASP A O 1
ATOM 2230 N N . ARG A 1 293 ? -13.445 -11.176 -7.027 1.00 95.88 293 ARG A N 1
ATOM 2231 C CA . ARG A 1 293 ? -14.160 -11.937 -8.063 1.00 95.88 293 ARG A CA 1
ATOM 2232 C C . ARG A 1 293 ? -13.217 -12.785 -8.928 1.00 95.88 293 ARG A C 1
ATOM 2234 O O . ARG A 1 293 ? -12.026 -12.488 -9.025 1.00 95.88 293 ARG A O 1
ATOM 2241 N N . ARG A 1 294 ? -13.765 -13.849 -9.520 1.00 89.56 294 ARG A N 1
ATOM 2242 C CA . ARG A 1 294 ? -13.107 -14.716 -10.509 1.00 89.56 294 ARG A CA 1
ATOM 2243 C C . ARG A 1 294 ? -13.632 -14.404 -11.898 1.00 89.56 294 ARG A C 1
ATOM 2245 O O . ARG A 1 294 ? -14.863 -14.190 -11.982 1.00 89.56 294 ARG A O 1
#

Sequence (294 aa):
MKTQAKPNAENPSQSAANVSRRGFLATAGGVAVAMPFVGMRDGLASENLNEDARESAPLAIARQGSFASGGSVLTSPGTFNPFVNGGPGQTLHGDHCYAQFQIPLDPRELPLVMWHGGGQMGKTWESTTDGREGYQSIFLRRDFSVYVIHQPSGILGWLTAMKSPNVAAIYAYEPTDYVFPEGQVPPAMGGQVGNPVALDDFLKLTKIPIRIQYSDHIPTSPSPYPRLENWRNRVALGTLMVSAINQNGGDASILHLPDIGIFGNTHFSFSDVNNIQIADLLSHWLSEKHLDRR

pLDDT: mean 84.67, std 23.89, range [25.09, 98.88]

Secondary structure (DSSP, 8-state):
--------------------S-----------------S-SSSHHHHHHHHHHHHHS---EEEEEEEEEEEEEEE-SS---TTSTT-TT-EEEEEEEEEEEEEESS--SSPEEEE--TT--GGGTSS-TTS---HHHHHHHTT--EEEEES--TTHHHHHHHH-TT---EEEES-S--EEETT-PPPPBTTB-PEEE-HHHHGGGGGSEEEEEE-S---SS--SSHHHHHHHHHHHHHHHHHHHHHHTT-EEEEEEGGGGT--S--TTTTTSTTHHHHHHHHHHHHHHTT----